Protein AF-A0A9D4JZ92-F1 (afdb_monomer)

pLDDT: mean 79.13, std 17.11, range [33.97, 97.62]

Secondary structure (DSSP, 8-state):
----PPPPP--SSTTHHHHHHHHHHHH-HHHHHHHHHHHHHHHHTT-SHHHHHHHHHHHHHHHHHHHHHHHHTT--EEEEEEHHHHTT---TTT---EEEEEEETTEEEEETTSPPPSS--TTPEEEEEE-TTS-TTEEEEEEESHHHHHHHHTTS-GGGS-GGGHHHHHHHHHHHHT-TT-SEEE--GGGGGGGGGGS-TTTTTS---TT-SEEEETTEEEEEEEEESSPPGGGHHHHHS--GGGPSPHHHHHHHGGG-EEEES---TT---SSSS--GGGEEEEE-HHHHHHHHHT--HHHHHHHHHHHHHHHHHH--

Foldseek 3Di:
DDDDDDDDDDPPPPPVVVVVVVVVVVPDPPVVVVVVVLLVVCVVQVLDPVQQVVQLVVQVVVQVVVQVVCVVVQAQKRKDWFDCSNSSLDTPLNLAFIEMEIERPLEEEDEPVDDFDPDDDLRHFYWYWADPPDDQQKTWTKRAPLVVNLVSVVPDDPVNHRPLCVQVNVVSVVQCVVCVDDRIDIDFLCSNVVSVVPDDPVQVPDDPPPFDQFRDDPRYTYWYWYFHQAADPSCCCVLPDDDDPCPPPPVLSVVLRRRGWIWTNGFDPPPPDPDDPPPRSRMTGTGSRVSVSSSSVSDDSVRSSVVSVVSSCCVPPPDD

Mean predicted aligned error: 10.31 Å

Solvent-accessible surface area (backbone atoms only — not comparable to full-atom values): 18448 Å² total; per-residue (Å²): 143,82,87,83,86,82,79,86,78,88,77,74,71,68,62,55,63,59,46,54,60,53,54,58,73,71,67,50,66,64,61,53,53,51,54,50,52,53,50,51,52,36,39,73,64,57,61,36,64,70,56,22,51,49,38,27,53,51,40,53,48,50,28,50,52,54,20,51,52,37,42,74,72,47,30,58,42,43,49,42,65,39,59,40,47,32,64,24,63,47,37,88,89,61,66,58,53,42,35,35,37,38,32,41,71,41,44,44,45,45,49,72,92,49,80,78,74,93,74,66,58,79,77,46,49,56,32,36,40,41,49,91,92,40,62,92,60,33,26,37,40,32,32,53,48,44,71,63,53,49,59,42,49,74,70,50,58,73,91,75,51,36,70,83,43,51,67,52,51,50,54,47,52,52,58,41,70,76,44,86,82,52,73,51,47,77,45,47,32,64,58,79,57,56,77,55,74,80,54,65,77,78,65,76,72,72,56,79,63,93,79,59,50,51,47,61,59,94,62,32,34,41,26,54,30,40,49,26,63,63,72,59,74,81,57,45,59,79,72,68,54,88,51,84,88,57,60,77,41,71,70,55,50,60,54,36,67,68,61,26,28,36,41,30,45,29,50,71,96,82,71,82,63,94,80,63,100,68,68,52,60,30,28,24,24,60,38,52,61,68,39,51,51,51,52,63,70,66,51,53,62,68,57,48,48,54,50,43,49,52,50,49,51,44,55,75,75,66,55,133

Sequence (320 aa):
MEQNRQSPRDHTNKSNARKEFQDEANNSTDDKEFSEDLSRVLDFLAINEQLIQFRRKRHLSIEREHTLMRKAMGFNIRTYFFGSQAEGTTTSGLMSDIDLLQHFETFRLFLESENPPLQPYDHQIVLMVITNVCAPQYCFLLLIEPSKQARRFQKIDPKKVPVDCVDFYRVMADCIKSNNNTTGVMIPHTIMFGTLNQYPDKIKKANAKRHGPAESIWHTDHVNACYCKSLPKQCNIVFERPRPGHWPSNKTLKKAKKYGVFIVPQGPPKSTNICTYDNFDYQWRISTNLTERLFMFSLNTVHLKAYILTKMIRKELFVP

Nearest PDB structures (foldseek):
  8oef-assembly1_A  TM=6.363E-01  e=2.117E-01  Homo sapiens
  6lbj-assembly1_A  TM=5.019E-01  e=1.400E-01  Mus musculus
  6lbk-assembly1_A  TM=4.542E-01  e=2.246E-01  Rattus norvegicus
  8ops-assembly1_A  TM=5.104E-01  e=5.779E-01  Homo sapiens
  8opt-assembly1_A  TM=3.016E-01  e=3.602E-01  Homo sapiens

Structure (mmCIF, N/CA/C/O backbone):
data_AF-A0A9D4JZ92-F1
#
_entry.id   AF-A0A9D4JZ92-F1
#
loop_
_atom_site.group_PDB
_atom_site.id
_atom_site.type_symbol
_atom_site.label_atom_id
_atom_site.label_alt_id
_atom_site.label_comp_id
_atom_site.label_asym_id
_atom_site.label_entity_id
_atom_site.label_seq_id
_atom_site.pdbx_PDB_ins_code
_atom_site.Cartn_x
_atom_site.Cartn_y
_atom_site.Cartn_z
_atom_site.occupancy
_atom_site.B_iso_or_equiv
_atom_site.auth_seq_id
_atom_site.auth_comp_id
_atom_site.auth_asym_id
_atom_site.auth_atom_id
_atom_site.pdbx_PDB_model_num
ATOM 1 N N . MET A 1 1 ? -66.774 0.445 -22.058 1.00 43.72 1 MET A N 1
ATOM 2 C CA . MET A 1 1 ? -67.241 -0.070 -20.757 1.00 43.72 1 MET A CA 1
ATOM 3 C C . MET A 1 1 ? -66.195 -1.047 -20.256 1.00 43.72 1 MET A C 1
ATOM 5 O O . MET A 1 1 ? -66.243 -2.201 -20.636 1.00 43.72 1 MET A O 1
ATOM 9 N N . GLU A 1 2 ? -65.232 -0.582 -19.468 1.00 38.56 2 GLU A N 1
ATOM 10 C CA . GLU A 1 2 ? -64.281 -1.438 -18.750 1.00 38.56 2 GLU A CA 1
ATOM 11 C C . GLU A 1 2 ? -63.947 -0.710 -17.443 1.00 38.56 2 GLU A C 1
ATOM 13 O O . GLU A 1 2 ? -63.352 0.367 -17.447 1.00 38.56 2 GLU A O 1
ATOM 18 N N . GLN A 1 3 ? -64.462 -1.234 -16.330 1.00 39.78 3 GLN A N 1
ATOM 19 C CA . GLN A 1 3 ? -64.245 -0.701 -14.986 1.00 39.78 3 GLN A CA 1
ATOM 20 C C . GLN A 1 3 ? -62.999 -1.354 -14.387 1.00 39.78 3 GLN A C 1
ATOM 22 O O . GLN A 1 3 ? -62.977 -2.560 -14.148 1.00 39.78 3 GLN A O 1
ATOM 27 N N . ASN A 1 4 ? -61.976 -0.546 -14.114 1.00 42.59 4 ASN A N 1
ATOM 28 C CA . ASN A 1 4 ? -60.737 -0.980 -13.479 1.00 42.59 4 ASN A CA 1
ATOM 29 C C . ASN A 1 4 ? -60.840 -0.777 -11.957 1.00 42.59 4 ASN A C 1
ATOM 31 O O . ASN A 1 4 ? -60.934 0.353 -11.477 1.00 42.59 4 ASN A O 1
ATOM 35 N N . ARG A 1 5 ? -60.855 -1.877 -11.195 1.00 48.91 5 ARG A N 1
ATOM 36 C CA . ARG A 1 5 ? -60.862 -1.880 -9.723 1.00 48.91 5 ARG A CA 1
ATOM 37 C C . ARG A 1 5 ? -59.446 -1.629 -9.193 1.00 48.91 5 ARG A C 1
ATOM 39 O O . ARG A 1 5 ? -58.558 -2.450 -9.400 1.00 48.91 5 ARG A O 1
ATOM 46 N N . GLN A 1 6 ? -59.244 -0.531 -8.466 1.00 39.38 6 GLN A N 1
ATOM 47 C CA . GLN A 1 6 ? -58.053 -0.309 -7.640 1.00 39.38 6 GLN A CA 1
ATOM 48 C C . GLN A 1 6 ? -58.302 -0.813 -6.212 1.00 39.38 6 GLN A C 1
ATOM 50 O O . GLN A 1 6 ? -59.270 -0.419 -5.566 1.00 39.38 6 GLN A O 1
ATOM 55 N N . SER A 1 7 ? -57.415 -1.687 -5.733 1.00 43.25 7 SER A N 1
ATOM 56 C CA . SER A 1 7 ? -57.355 -2.145 -4.339 1.00 43.25 7 SER A CA 1
ATOM 57 C C . SER A 1 7 ? -56.657 -1.097 -3.460 1.00 43.25 7 SER A C 1
ATOM 59 O O . SER A 1 7 ? -55.610 -0.588 -3.877 1.00 43.25 7 SER A O 1
ATOM 61 N N . PRO A 1 8 ? -57.135 -0.808 -2.234 1.00 49.94 8 PRO A N 1
ATOM 62 C CA . PRO A 1 8 ? -56.413 0.044 -1.295 1.00 49.94 8 PRO A CA 1
ATOM 63 C C . PRO A 1 8 ? -55.177 -0.696 -0.765 1.00 49.94 8 PRO A C 1
ATOM 65 O O . PRO A 1 8 ? -55.252 -1.875 -0.424 1.00 49.94 8 PRO A O 1
ATOM 68 N N . ARG A 1 9 ? -54.027 -0.014 -0.716 1.00 48.06 9 ARG A N 1
ATOM 69 C CA . ARG A 1 9 ? -52.812 -0.495 -0.042 1.00 48.06 9 ARG A CA 1
ATOM 70 C C . ARG A 1 9 ? -52.823 -0.021 1.410 1.00 48.06 9 ARG A C 1
ATOM 72 O O . ARG A 1 9 ? -52.814 1.184 1.657 1.00 48.06 9 ARG A O 1
ATOM 79 N N . ASP A 1 10 ? -52.789 -0.974 2.337 1.00 49.81 10 ASP A N 1
ATOM 80 C CA . ASP A 1 10 ? -52.593 -0.760 3.773 1.00 49.81 10 ASP A CA 1
ATOM 81 C C . ASP A 1 10 ? -51.235 -0.099 4.057 1.00 49.81 10 ASP A C 1
ATOM 83 O O . ASP A 1 10 ? -50.172 -0.714 3.939 1.00 49.81 10 ASP A O 1
ATOM 87 N N . HIS A 1 11 ? -51.271 1.175 4.449 1.00 52.19 11 HIS A N 1
ATOM 88 C CA . HIS A 1 11 ? -50.097 1.966 4.834 1.00 52.19 11 HIS A CA 1
ATOM 89 C C . HIS A 1 11 ? -49.888 2.072 6.357 1.00 52.19 11 HIS A C 1
ATOM 91 O O . HIS A 1 11 ? -48.951 2.732 6.802 1.00 52.19 11 HIS A O 1
ATOM 97 N N . THR A 1 12 ? -50.699 1.397 7.170 1.00 50.81 12 THR A N 1
ATOM 98 C CA . THR A 1 12 ? -50.753 1.584 8.632 1.00 50.81 12 THR A CA 1
ATOM 99 C C . THR A 1 12 ? -49.857 0.646 9.452 1.00 50.81 12 THR A C 1
ATOM 101 O O . THR A 1 12 ? -49.577 0.954 10.605 1.00 50.81 12 THR A O 1
ATOM 104 N N . ASN A 1 13 ? -49.302 -0.432 8.881 1.00 50.44 13 ASN A N 1
ATOM 105 C CA . ASN A 1 13 ? -48.535 -1.423 9.665 1.00 50.44 13 ASN A CA 1
ATOM 106 C C . ASN A 1 13 ? -47.011 -1.206 9.749 1.00 50.44 13 ASN A C 1
ATOM 108 O O . ASN A 1 13 ? -46.339 -1.899 10.507 1.00 50.44 13 ASN A O 1
ATOM 112 N N . LYS A 1 14 ? -46.424 -0.243 9.021 1.00 49.62 14 LYS A N 1
ATOM 113 C CA . LYS A 1 14 ? -44.963 0.005 9.079 1.00 49.62 14 LYS A CA 1
ATOM 114 C C . LYS A 1 14 ? -44.527 1.023 10.137 1.00 49.62 14 LYS A C 1
ATOM 116 O O . LYS A 1 14 ? -43.347 1.041 10.480 1.00 49.62 14 LYS A O 1
ATOM 121 N N . SER A 1 15 ? -45.425 1.870 10.650 1.00 52.03 15 SER A N 1
ATOM 122 C CA . SER A 1 15 ? -45.049 2.864 11.669 1.00 52.03 15 SER A CA 1
ATOM 123 C C . SER A 1 15 ? -45.029 2.299 13.088 1.00 52.03 15 SER A C 1
ATOM 125 O O . SER A 1 15 ? -44.235 2.775 13.892 1.00 52.03 15 SER A O 1
ATOM 127 N N . ASN A 1 16 ? -45.844 1.281 13.387 1.00 49.03 16 ASN A N 1
ATOM 128 C CA . ASN A 1 16 ? -45.938 0.713 14.738 1.00 49.03 16 ASN A CA 1
ATOM 129 C C . ASN A 1 16 ? -44.760 -0.218 15.057 1.00 49.03 16 ASN A C 1
ATOM 131 O O . ASN A 1 16 ? -44.100 -0.015 16.069 1.00 49.03 16 ASN A O 1
ATOM 135 N N . ALA A 1 17 ? -44.369 -1.095 14.124 1.00 52.62 17 ALA A N 1
ATOM 136 C CA . ALA A 1 17 ? -43.192 -1.959 14.292 1.00 52.62 17 ALA A CA 1
ATOM 137 C C . ALA A 1 17 ? -41.873 -1.173 14.459 1.00 52.62 17 ALA A C 1
ATOM 139 O O . ALA A 1 17 ? -40.917 -1.655 15.057 1.00 52.62 17 ALA A O 1
ATOM 140 N N . ARG A 1 18 ? -41.800 0.058 13.931 1.00 49.22 18 ARG A N 1
ATOM 141 C CA . ARG A 1 18 ? -40.617 0.922 14.064 1.00 49.22 18 ARG A CA 1
ATOM 142 C C . ARG A 1 18 ? -40.564 1.660 15.406 1.00 49.22 18 ARG A C 1
ATOM 144 O O . ARG A 1 18 ? -39.470 2.020 15.826 1.00 49.22 18 ARG A O 1
ATOM 151 N N . LYS A 1 19 ? -41.718 1.881 16.046 1.00 51.53 19 LYS A N 1
ATOM 152 C CA . LYS A 1 19 ? -41.819 2.448 17.398 1.00 51.53 19 LYS A CA 1
ATOM 153 C C . LYS A 1 19 ? -41.538 1.392 18.466 1.00 51.53 19 LYS A C 1
ATOM 155 O O . LYS A 1 19 ? -40.717 1.651 19.331 1.00 51.53 19 LYS A O 1
ATOM 160 N N . GLU A 1 20 ? -42.089 0.184 18.331 1.00 52.56 20 GLU A N 1
ATOM 161 C CA . GLU A 1 20 ? -41.848 -0.912 19.288 1.00 52.56 20 GLU A CA 1
ATOM 162 C C . GLU A 1 20 ? -40.356 -1.281 19.394 1.00 52.56 20 GLU A C 1
ATOM 164 O O . GLU A 1 20 ? -39.819 -1.348 20.495 1.00 52.56 20 GLU A O 1
ATOM 169 N N . PHE A 1 21 ? -39.632 -1.364 18.269 1.00 50.16 21 PHE A N 1
ATOM 170 C CA . PHE A 1 21 ? -38.174 -1.585 18.284 1.00 50.16 21 PHE A CA 1
ATOM 171 C C . PHE A 1 21 ? -37.360 -0.417 18.872 1.00 50.16 21 PHE A C 1
ATOM 173 O O . PHE A 1 21 ? -36.238 -0.622 19.334 1.00 50.16 21 PHE A O 1
ATOM 180 N N . GLN A 1 22 ? -37.872 0.817 18.815 1.00 50.62 22 GLN A N 1
ATOM 181 C CA . GLN A 1 22 ? -37.206 1.979 19.417 1.00 50.62 22 GLN A CA 1
ATOM 182 C C . GLN A 1 22 ? -37.470 2.078 20.922 1.00 50.62 22 GLN A C 1
ATOM 184 O O . GLN A 1 22 ? -36.603 2.566 21.645 1.00 50.62 22 GLN A O 1
ATOM 189 N N . ASP A 1 23 ? -38.617 1.596 21.394 1.00 51.47 23 ASP A N 1
ATOM 190 C CA . ASP A 1 23 ? -38.985 1.629 22.808 1.00 51.47 23 ASP A CA 1
ATOM 191 C C . ASP A 1 23 ? -38.353 0.461 23.595 1.00 51.47 23 ASP A C 1
ATOM 193 O O . ASP A 1 23 ? -37.926 0.661 24.733 1.00 51.47 23 ASP A O 1
ATOM 197 N N . GLU A 1 24 ? -38.158 -0.716 22.981 1.00 53.34 24 GLU A N 1
ATOM 198 C CA . GLU A 1 24 ? -37.406 -1.830 23.595 1.00 53.34 24 GLU A CA 1
ATOM 199 C C . GLU A 1 24 ? -35.902 -1.534 23.723 1.00 53.34 24 GLU A C 1
ATOM 201 O O . GLU A 1 24 ? -35.307 -1.784 24.770 1.00 53.34 24 GLU A O 1
ATOM 206 N N . ALA A 1 25 ? -35.285 -0.910 22.713 1.00 52.09 25 ALA A N 1
ATOM 207 C CA . ALA A 1 25 ? -33.862 -0.556 22.754 1.00 52.09 25 ALA A CA 1
ATOM 208 C C . ALA A 1 25 ? -33.528 0.556 23.773 1.00 52.09 25 ALA A C 1
ATOM 210 O O . ALA A 1 25 ? -32.368 0.729 24.147 1.00 52.09 25 ALA A O 1
ATOM 211 N N . ASN A 1 26 ? -34.525 1.330 24.216 1.00 50.53 26 ASN A N 1
ATOM 212 C CA . ASN A 1 26 ? -34.329 2.436 25.156 1.00 50.53 26 ASN A CA 1
ATOM 213 C C . ASN A 1 26 ? -34.548 2.052 26.631 1.00 50.53 26 ASN A C 1
ATOM 215 O O . ASN A 1 26 ? -34.100 2.805 27.501 1.00 50.53 26 ASN A O 1
ATOM 219 N N . ASN A 1 27 ? -35.171 0.900 26.915 1.00 51.22 27 ASN A N 1
ATOM 220 C CA . ASN A 1 27 ? -35.603 0.507 28.266 1.00 51.22 27 ASN A CA 1
ATOM 221 C C . ASN A 1 27 ? -34.789 -0.620 28.926 1.00 51.22 27 ASN A C 1
ATOM 223 O O . ASN A 1 27 ? -35.055 -0.956 30.077 1.00 51.22 27 ASN A O 1
ATOM 227 N N . SER A 1 28 ? -33.777 -1.172 28.256 1.00 61.84 28 SER A N 1
ATOM 228 C CA . SER A 1 28 ? -32.857 -2.144 28.857 1.00 61.84 28 SER A CA 1
ATOM 229 C C . SER A 1 28 ? -31.712 -1.418 2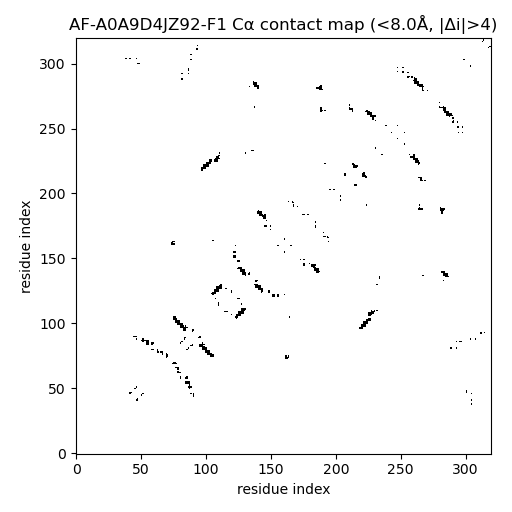9.577 1.00 61.84 28 SER A C 1
ATOM 231 O O . SER A 1 28 ? -30.784 -0.894 28.955 1.00 61.84 28 SER A O 1
ATOM 233 N N . THR A 1 29 ? -31.794 -1.317 30.905 1.00 68.38 29 THR A N 1
ATOM 234 C CA . THR A 1 29 ? -30.686 -0.846 31.759 1.00 68.38 29 THR A CA 1
ATOM 235 C C . THR A 1 29 ? -29.473 -1.768 31.671 1.00 68.38 29 THR A C 1
ATOM 237 O O . THR A 1 29 ? -28.339 -1.289 31.685 1.00 68.38 29 THR A O 1
ATOM 240 N N . ASP A 1 30 ? -29.724 -3.061 31.482 1.00 70.00 30 ASP A N 1
ATOM 241 C CA . ASP A 1 30 ? -28.718 -4.120 31.470 1.00 70.00 30 ASP A CA 1
ATOM 242 C C . ASP A 1 30 ? -27.797 -4.004 30.243 1.00 70.00 30 ASP A C 1
ATOM 244 O O . ASP A 1 30 ? -26.581 -4.171 30.351 1.00 70.00 30 ASP A O 1
ATOM 248 N N . ASP A 1 31 ? -28.337 -3.606 29.084 1.00 74.81 31 ASP A N 1
ATOM 249 C CA . ASP A 1 31 ? -27.536 -3.395 27.869 1.00 74.81 31 ASP A CA 1
ATOM 250 C C . ASP A 1 31 ? -26.602 -2.183 27.985 1.00 74.81 31 ASP A C 1
ATOM 252 O O . ASP A 1 31 ? -25.494 -2.179 27.435 1.00 74.81 31 ASP A O 1
ATOM 256 N N . LYS A 1 32 ? -27.031 -1.141 28.709 1.00 77.00 32 LYS A N 1
ATOM 257 C CA . LYS A 1 32 ? -26.197 0.043 28.958 1.00 77.00 32 LYS A CA 1
ATOM 258 C C . LYS A 1 32 ? -25.049 -0.293 29.900 1.00 77.00 32 LYS A C 1
ATOM 260 O O . LYS A 1 32 ? -23.908 0.037 29.580 1.00 77.00 32 LYS A O 1
ATOM 265 N N . GLU A 1 33 ? -25.337 -0.978 31.004 1.00 81.31 33 GLU A N 1
ATOM 266 C CA . GLU A 1 33 ? -24.323 -1.404 31.973 1.00 81.31 33 GLU A CA 1
ATOM 267 C C . GLU A 1 33 ? -23.284 -2.322 31.315 1.00 81.31 33 GLU A C 1
ATOM 269 O O . GLU A 1 33 ? -22.083 -2.046 31.371 1.00 81.31 33 GLU A O 1
ATOM 274 N N . PHE A 1 34 ? -23.737 -3.325 30.555 1.00 82.75 34 PHE A N 1
ATOM 275 C CA . PHE A 1 34 ? -22.844 -4.213 29.815 1.00 82.75 34 PHE A CA 1
ATOM 276 C C . PHE A 1 34 ? -21.971 -3.465 28.795 1.00 82.75 34 PHE A C 1
ATOM 278 O O . PHE A 1 34 ? -20.768 -3.718 28.691 1.00 82.75 34 PHE A O 1
ATOM 285 N N . SER A 1 35 ? -22.544 -2.520 28.040 1.00 81.38 35 SER A N 1
ATOM 286 C CA . SER A 1 35 ? -21.787 -1.720 27.069 1.00 81.38 35 SER A CA 1
ATOM 287 C C . SER A 1 35 ? -20.723 -0.846 27.741 1.00 81.38 35 SER A C 1
ATOM 289 O O . SER A 1 35 ? -19.633 -0.660 27.186 1.00 81.38 35 SER A O 1
ATOM 291 N N . GLU A 1 36 ? -21.020 -0.278 28.908 1.00 86.12 36 GLU A N 1
ATOM 292 C CA . GLU A 1 36 ? -20.064 0.522 29.671 1.00 86.12 36 GLU A CA 1
ATOM 293 C C . GLU A 1 36 ? -18.926 -0.337 30.219 1.00 86.12 36 GLU A C 1
ATOM 295 O O . GLU A 1 36 ? -17.755 0.015 30.041 1.00 86.12 36 GLU A O 1
ATOM 300 N N . ASP A 1 37 ? -19.244 -1.486 30.809 1.00 88.31 37 ASP A N 1
ATOM 301 C CA . ASP A 1 37 ? -18.241 -2.397 31.351 1.00 88.31 37 ASP A CA 1
ATOM 302 C C . ASP A 1 37 ? -17.357 -2.992 30.258 1.00 88.31 37 ASP A C 1
ATOM 304 O O . ASP A 1 37 ? -16.129 -2.980 30.382 1.00 88.31 37 ASP A O 1
ATOM 308 N N . LEU A 1 38 ? -17.934 -3.397 29.123 1.00 83.75 38 LEU A N 1
ATOM 309 C CA . LEU A 1 38 ? -17.160 -3.826 27.961 1.00 83.75 38 LEU A CA 1
ATOM 310 C C . LEU A 1 38 ? -16.234 -2.706 27.469 1.00 83.75 38 LEU A C 1
ATOM 312 O O . LEU A 1 38 ? -15.063 -2.943 27.167 1.00 83.75 38 LEU A O 1
ATOM 316 N N . SER A 1 39 ? -16.727 -1.467 27.418 1.00 85.62 39 SER A N 1
ATOM 317 C CA . SER A 1 39 ? -15.913 -0.310 27.047 1.00 85.62 39 SER A CA 1
ATOM 318 C C . SER A 1 39 ? -14.734 -0.110 28.009 1.00 85.62 39 SER A C 1
ATOM 320 O O . SER A 1 39 ? -13.618 0.109 27.526 1.00 85.62 39 SER A O 1
ATOM 322 N N . ARG A 1 40 ? -14.950 -0.245 29.328 1.00 88.75 40 ARG A N 1
ATOM 323 C CA . ARG A 1 40 ? -13.905 -0.157 30.367 1.00 88.75 40 ARG A CA 1
ATOM 324 C C . ARG A 1 40 ? -12.876 -1.277 30.241 1.00 88.75 40 ARG A C 1
ATOM 326 O O . ARG A 1 40 ? -11.679 -1.003 30.295 1.00 88.75 40 ARG A O 1
ATOM 333 N N . VAL A 1 41 ? -13.315 -2.517 30.012 1.00 86.81 41 VAL A N 1
ATOM 334 C CA . VAL A 1 41 ? -12.421 -3.664 29.781 1.00 86.81 41 VAL A CA 1
ATOM 335 C C . VAL A 1 41 ? -11.543 -3.419 28.555 1.00 86.81 41 VAL A C 1
ATOM 337 O O . VAL A 1 41 ? -10.334 -3.633 28.604 1.00 86.81 41 VAL A O 1
ATOM 340 N N . LEU A 1 42 ? -12.110 -2.907 27.460 1.00 85.56 42 LEU A N 1
ATOM 341 C CA . LEU A 1 42 ? -11.329 -2.575 26.267 1.00 85.56 42 LEU A CA 1
ATOM 342 C C . LEU A 1 42 ? -10.322 -1.450 26.529 1.00 85.56 42 LEU A C 1
ATOM 344 O O . LEU A 1 42 ? -9.182 -1.533 26.071 1.00 85.56 42 LEU A O 1
ATOM 348 N N . ASP A 1 43 ? -10.695 -0.427 27.297 1.00 87.50 43 ASP A N 1
ATOM 349 C CA . ASP A 1 43 ? -9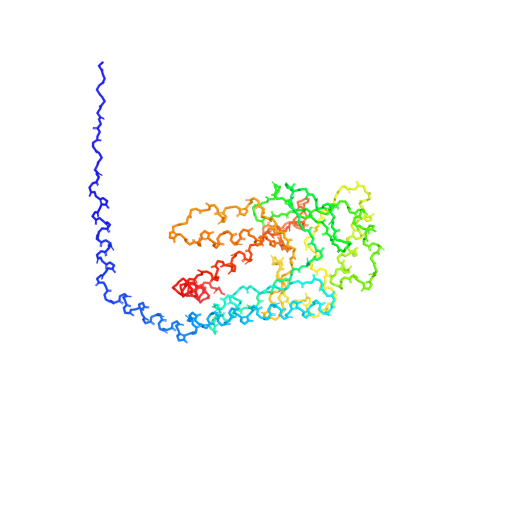.761 0.633 27.682 1.00 87.50 43 ASP A CA 1
ATOM 350 C C . ASP A 1 43 ? -8.617 0.093 28.555 1.00 87.50 43 ASP A C 1
ATOM 352 O O . ASP A 1 43 ? -7.460 0.462 28.325 1.00 87.50 43 ASP A O 1
ATOM 356 N N . PHE A 1 44 ? -8.914 -0.833 29.477 1.00 86.00 44 PHE A N 1
ATOM 357 C CA . PHE A 1 44 ? -7.922 -1.561 30.278 1.00 86.00 44 PHE A CA 1
ATOM 358 C C . PHE A 1 44 ? -6.980 -2.403 29.406 1.00 86.00 44 PHE A C 1
ATOM 360 O O . PHE A 1 44 ? -5.769 -2.409 29.622 1.00 86.00 44 PHE A O 1
ATOM 367 N N . LEU A 1 45 ? -7.497 -3.019 28.339 1.00 82.81 45 LEU A N 1
ATOM 368 C CA . LEU A 1 45 ? -6.705 -3.704 27.308 1.00 82.81 45 LEU A CA 1
ATOM 369 C C . LEU A 1 45 ? -5.950 -2.743 26.373 1.00 82.81 45 LEU A C 1
ATOM 371 O O . LEU A 1 45 ? -5.448 -3.149 25.319 1.00 82.81 45 LEU A O 1
ATOM 375 N N . ALA A 1 46 ? -5.824 -1.471 26.759 1.00 83.31 46 ALA A N 1
ATOM 376 C CA . ALA A 1 46 ? -5.113 -0.445 26.015 1.00 83.31 46 ALA A CA 1
ATOM 377 C C . ALA A 1 46 ? -5.761 -0.116 24.649 1.00 83.31 46 ALA A C 1
ATOM 379 O O . ALA A 1 46 ? -5.087 0.339 23.720 1.00 83.31 46 ALA A O 1
ATOM 380 N N . ILE A 1 47 ? -7.081 -0.302 24.534 1.00 84.69 47 ILE A N 1
ATOM 381 C CA . ILE A 1 47 ? -7.904 0.031 23.360 1.00 84.69 47 ILE A CA 1
ATOM 382 C C . ILE A 1 47 ? -8.665 1.342 23.619 1.00 84.69 47 ILE A C 1
ATOM 384 O O . ILE A 1 47 ? -9.875 1.449 23.433 1.00 84.69 47 ILE A O 1
ATOM 388 N N . ASN A 1 48 ? -7.929 2.368 24.045 1.00 89.25 48 ASN A N 1
ATOM 389 C CA . ASN A 1 48 ? -8.444 3.729 24.173 1.00 89.25 48 ASN A CA 1
ATOM 390 C C . ASN A 1 48 ? -7.874 4.633 23.070 1.00 89.25 48 ASN A C 1
ATOM 392 O O . ASN A 1 48 ? -6.801 4.383 22.511 1.00 89.25 48 ASN A O 1
ATOM 396 N N . GLU A 1 49 ? -8.593 5.709 22.757 1.00 88.38 49 GLU A N 1
ATOM 397 C CA . GLU A 1 49 ? -8.257 6.594 21.640 1.00 88.38 49 GLU A CA 1
ATOM 398 C C . GLU A 1 49 ? -6.854 7.198 21.757 1.00 88.38 49 GLU A C 1
ATOM 400 O O . GLU A 1 49 ? -6.100 7.198 20.784 1.00 88.38 49 GLU A O 1
ATOM 405 N N . GLN A 1 50 ? -6.476 7.678 22.944 1.00 91.12 50 GLN A N 1
ATOM 406 C CA . GLN A 1 50 ? -5.192 8.349 23.156 1.00 91.12 50 GLN A CA 1
ATOM 407 C C . GLN A 1 50 ? -4.018 7.421 22.836 1.00 91.12 50 GLN A C 1
ATOM 409 O O . GLN A 1 50 ? -3.101 7.804 22.102 1.00 91.12 50 GLN A O 1
ATOM 414 N N . LEU A 1 51 ? -4.069 6.183 23.326 1.00 91.69 51 LEU A N 1
ATOM 415 C CA . LEU A 1 51 ? -3.014 5.207 23.096 1.00 91.69 51 LEU A CA 1
ATOM 416 C C . LEU A 1 51 ? -2.966 4.732 21.638 1.00 91.69 51 LEU A C 1
ATOM 418 O O . LEU A 1 51 ? -1.877 4.600 21.073 1.00 91.69 51 LEU A O 1
ATOM 422 N N . ILE A 1 52 ? -4.122 4.548 20.991 1.00 92.56 52 ILE A N 1
ATOM 423 C CA . ILE A 1 52 ? -4.192 4.246 19.552 1.00 92.56 52 ILE A CA 1
ATOM 424 C C . ILE A 1 52 ? -3.526 5.371 18.746 1.00 92.56 52 ILE A C 1
ATOM 426 O O . ILE A 1 52 ? -2.687 5.107 17.882 1.00 92.56 52 ILE A O 1
ATOM 430 N N . GLN A 1 53 ? -3.845 6.633 19.045 1.00 93.88 53 GLN A N 1
ATOM 431 C CA . GLN A 1 53 ? -3.247 7.786 18.366 1.00 93.88 53 GLN A CA 1
ATOM 432 C C . GLN A 1 53 ? -1.739 7.887 18.622 1.00 93.88 53 GLN A C 1
ATOM 434 O O . GLN A 1 53 ? -0.980 8.185 17.697 1.00 93.88 53 GLN A O 1
ATOM 439 N N . PHE A 1 54 ? -1.285 7.604 19.845 1.00 95.25 54 PHE A N 1
ATOM 440 C CA . PHE A 1 54 ? 0.140 7.537 20.168 1.00 95.25 54 PHE A CA 1
ATOM 441 C C . PHE A 1 54 ? 0.862 6.476 19.325 1.00 95.25 54 PHE A C 1
ATOM 443 O O . PHE A 1 54 ? 1.861 6.786 18.672 1.00 95.25 54 PHE A O 1
ATOM 450 N N . ARG A 1 55 ? 0.326 5.250 19.258 1.00 94.19 55 ARG A N 1
ATOM 451 C CA . ARG A 1 55 ? 0.892 4.153 18.453 1.00 94.19 55 ARG A CA 1
ATOM 452 C C . ARG A 1 55 ? 0.952 4.507 16.966 1.00 94.19 55 ARG A C 1
ATOM 454 O O . ARG A 1 55 ? 1.999 4.332 16.346 1.00 94.19 55 ARG A O 1
ATOM 461 N N . ARG A 1 56 ? -0.117 5.093 16.412 1.00 95.25 56 ARG A N 1
ATOM 462 C CA . ARG A 1 56 ? -0.145 5.589 15.022 1.00 95.25 56 ARG A CA 1
ATOM 463 C C . ARG A 1 56 ? 0.964 6.604 14.762 1.00 95.25 56 ARG A C 1
ATOM 465 O O . ARG A 1 56 ? 1.710 6.466 13.797 1.00 95.25 56 ARG A O 1
ATOM 472 N N . LYS A 1 57 ? 1.107 7.614 15.631 1.00 96.56 57 LYS A N 1
ATOM 473 C CA . LYS A 1 57 ? 2.164 8.634 15.508 1.00 96.56 57 LYS A CA 1
ATOM 474 C C . LYS A 1 57 ? 3.558 8.014 15.576 1.00 96.56 57 LYS A C 1
ATOM 476 O O . LYS A 1 57 ? 4.406 8.362 14.759 1.00 96.56 57 LYS A O 1
ATOM 481 N N . ARG A 1 58 ? 3.775 7.069 16.496 1.00 95.56 58 ARG A N 1
ATOM 482 C CA . ARG A 1 58 ? 5.037 6.328 16.610 1.00 95.56 58 ARG A CA 1
ATOM 483 C C . ARG A 1 58 ? 5.367 5.594 15.310 1.00 95.56 58 ARG A C 1
ATOM 485 O O . ARG A 1 58 ? 6.463 5.774 14.790 1.00 95.56 58 ARG A O 1
ATOM 492 N N . HIS A 1 59 ? 4.427 4.835 14.746 1.00 94.06 59 HIS A N 1
ATOM 493 C CA . HIS A 1 59 ? 4.659 4.119 13.486 1.00 94.06 59 HIS A CA 1
ATOM 494 C C . HIS A 1 59 ? 4.891 5.053 12.297 1.00 94.06 59 HIS A C 1
ATOM 496 O O . HIS A 1 59 ? 5.738 4.754 11.463 1.00 94.06 59 HIS A O 1
ATOM 502 N N . LEU A 1 60 ? 4.221 6.208 12.236 1.00 95.19 60 LEU A N 1
ATOM 503 C CA . LEU A 1 60 ? 4.520 7.223 11.220 1.00 95.19 60 LEU A CA 1
ATOM 504 C C . LEU A 1 60 ? 5.932 7.820 11.371 1.00 95.19 60 LEU A C 1
ATOM 506 O O . LEU A 1 60 ? 6.559 8.139 10.361 1.00 95.19 60 LEU A O 1
ATOM 510 N N . SER A 1 61 ? 6.443 7.969 12.601 1.00 96.75 61 SER A N 1
ATOM 511 C CA . SER A 1 61 ? 7.836 8.394 12.830 1.00 96.75 61 SER A CA 1
ATOM 512 C C . SER A 1 61 ? 8.812 7.338 12.323 1.00 96.75 61 SER A C 1
ATOM 514 O O . SER A 1 61 ? 9.683 7.649 11.515 1.00 96.75 61 SER A O 1
ATOM 516 N N . ILE A 1 62 ? 8.591 6.077 12.710 1.00 95.44 62 ILE A N 1
ATOM 517 C CA . ILE A 1 62 ? 9.419 4.940 12.289 1.00 95.44 62 ILE A CA 1
ATOM 518 C C . ILE A 1 62 ? 9.402 4.800 10.758 1.00 95.44 62 ILE A C 1
ATOM 520 O O . ILE A 1 62 ? 10.447 4.610 10.145 1.00 95.44 62 ILE A O 1
ATOM 524 N N . GLU A 1 63 ? 8.239 4.959 10.116 1.00 95.75 63 GLU A N 1
ATOM 525 C CA . GLU A 1 63 ? 8.092 4.978 8.652 1.00 95.75 63 GLU A CA 1
ATOM 526 C C . GLU A 1 63 ? 9.004 6.020 7.992 1.00 95.75 63 GLU A C 1
ATOM 528 O O . GLU A 1 63 ? 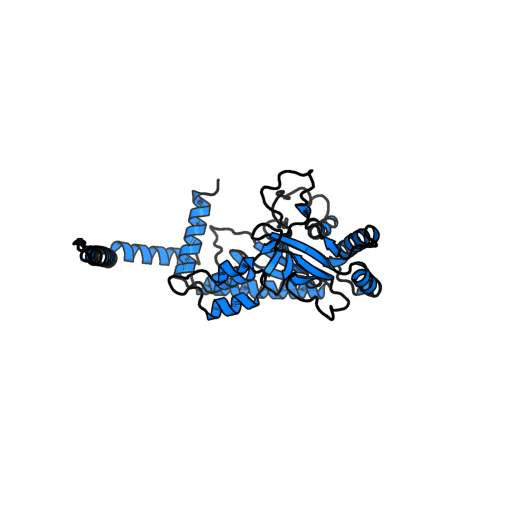9.695 5.736 7.003 1.00 95.75 63 GLU A O 1
ATOM 533 N N . ARG A 1 64 ? 9.018 7.235 8.551 1.00 96.38 64 ARG A N 1
ATOM 534 C CA . ARG A 1 64 ? 9.834 8.345 8.058 1.00 96.38 64 ARG A CA 1
ATOM 535 C C . ARG A 1 64 ? 11.319 8.068 8.259 1.00 96.38 64 ARG A C 1
ATOM 537 O O . ARG A 1 64 ? 12.083 8.244 7.315 1.00 96.38 64 ARG A O 1
ATOM 544 N N . GLU A 1 65 ? 11.716 7.631 9.448 1.00 96.38 65 GLU A N 1
ATOM 545 C CA . GLU A 1 65 ? 13.104 7.291 9.778 1.00 96.38 65 GLU A CA 1
ATOM 546 C C . GLU A 1 65 ? 13.629 6.168 8.882 1.00 96.38 65 GLU A C 1
ATOM 548 O O . GLU A 1 65 ? 14.679 6.319 8.262 1.00 96.38 65 GLU A O 1
ATOM 553 N N . HIS A 1 66 ? 12.856 5.093 8.712 1.00 93.31 66 HIS A N 1
ATOM 554 C CA . HIS A 1 66 ? 13.231 3.970 7.857 1.00 93.31 66 HIS A CA 1
ATOM 555 C C . HIS A 1 66 ? 13.368 4.396 6.387 1.00 93.31 66 HIS A C 1
ATOM 557 O O . HIS A 1 66 ? 14.320 4.008 5.711 1.00 93.31 66 HIS A O 1
ATOM 563 N N . THR A 1 67 ? 12.472 5.260 5.897 1.00 93.88 67 THR A N 1
ATOM 564 C CA . THR A 1 67 ? 12.589 5.849 4.553 1.00 93.88 67 THR A CA 1
ATOM 565 C C . THR A 1 67 ? 13.861 6.689 4.409 1.00 93.88 67 THR A C 1
ATOM 567 O O . THR A 1 67 ? 14.582 6.544 3.425 1.00 93.88 67 THR A O 1
ATOM 570 N N . LEU A 1 68 ? 14.161 7.560 5.377 1.00 94.81 68 LEU A N 1
ATOM 571 C CA . LEU A 1 68 ? 15.358 8.405 5.340 1.00 94.81 68 LEU A CA 1
ATOM 572 C C . LEU A 1 68 ? 16.642 7.575 5.394 1.00 94.81 68 LEU A C 1
ATOM 574 O O . LEU A 1 68 ? 17.561 7.836 4.623 1.00 94.81 68 LEU A O 1
ATOM 578 N N . MET A 1 69 ? 16.682 6.547 6.243 1.00 92.69 69 MET A N 1
ATOM 579 C CA . MET A 1 69 ? 17.812 5.626 6.345 1.00 92.69 69 MET A CA 1
ATOM 580 C C . MET A 1 69 ? 18.066 4.904 5.017 1.00 92.69 69 MET A C 1
ATOM 582 O O . MET A 1 69 ? 19.200 4.868 4.546 1.00 92.69 69 MET A O 1
ATOM 586 N N . ARG A 1 70 ? 17.016 4.378 4.371 1.00 87.12 70 ARG A N 1
ATOM 587 C CA . ARG A 1 70 ? 17.138 3.717 3.061 1.00 87.12 70 ARG A CA 1
ATOM 588 C C . ARG A 1 70 ? 17.673 4.676 1.996 1.00 87.12 70 ARG A C 1
ATOM 590 O O . ARG A 1 70 ? 18.597 4.312 1.275 1.00 87.12 70 ARG A O 1
ATOM 597 N N . LYS A 1 71 ? 17.178 5.916 1.965 1.00 87.81 71 LYS A N 1
ATOM 598 C CA . LYS A 1 71 ? 17.693 6.958 1.061 1.00 87.81 71 LYS A CA 1
ATOM 599 C C . LYS A 1 71 ? 19.154 7.313 1.336 1.00 87.81 71 LYS A C 1
ATOM 601 O O . LYS A 1 71 ? 19.921 7.462 0.392 1.00 87.81 71 LYS A O 1
ATOM 606 N N . ALA A 1 72 ? 19.558 7.393 2.604 1.00 87.81 72 ALA A N 1
ATOM 607 C CA . ALA A 1 72 ? 20.950 7.638 2.987 1.00 87.81 72 ALA A CA 1
ATOM 608 C C . ALA A 1 72 ? 21.893 6.501 2.552 1.00 87.81 72 ALA A C 1
ATOM 610 O O . ALA A 1 72 ? 23.046 6.753 2.222 1.00 87.81 72 ALA A O 1
ATOM 611 N N . MET A 1 73 ? 21.389 5.266 2.487 1.00 84.25 73 MET A N 1
ATOM 612 C CA . MET A 1 73 ? 22.103 4.101 1.948 1.00 84.25 73 MET A CA 1
ATOM 613 C C . MET A 1 73 ? 22.089 4.029 0.407 1.00 84.25 73 MET A C 1
ATOM 615 O O . MET A 1 73 ? 22.542 3.041 -0.162 1.00 84.25 73 MET A O 1
ATOM 619 N N . GLY A 1 74 ? 21.560 5.047 -0.281 1.00 82.38 74 GLY A N 1
ATOM 620 C CA . GLY A 1 74 ? 21.500 5.099 -1.745 1.00 82.38 74 GLY A CA 1
ATOM 621 C C . GLY A 1 74 ? 20.333 4.329 -2.372 1.00 82.38 74 GLY A C 1
ATOM 622 O O . GLY A 1 74 ? 20.270 4.223 -3.595 1.00 82.38 74 GLY A O 1
ATOM 623 N N . PHE A 1 75 ? 19.396 3.810 -1.572 1.00 83.38 75 PHE A N 1
ATOM 624 C CA . PHE A 1 75 ? 18.182 3.175 -2.086 1.00 83.38 75 PHE A CA 1
ATOM 625 C C . PHE A 1 75 ? 17.120 4.221 -2.415 1.00 83.38 75 PHE A C 1
ATOM 627 O O . PHE A 1 75 ? 16.792 5.074 -1.586 1.00 83.38 75 PHE A O 1
ATOM 634 N N . ASN A 1 76 ? 16.501 4.111 -3.588 1.00 87.31 76 ASN A N 1
ATOM 635 C CA . ASN A 1 76 ? 15.404 4.992 -3.981 1.00 87.31 76 ASN A CA 1
ATOM 636 C C . ASN A 1 76 ? 14.048 4.403 -3.558 1.00 87.31 76 ASN A C 1
ATOM 638 O O . ASN A 1 76 ? 13.156 4.173 -4.376 1.00 87.31 76 ASN A O 1
ATOM 642 N N . ILE A 1 77 ? 13.922 4.112 -2.260 1.00 88.81 77 ILE A N 1
ATOM 643 C CA . ILE A 1 77 ? 12.782 3.398 -1.680 1.00 88.81 77 ILE A CA 1
ATOM 644 C C . ILE A 1 77 ? 12.057 4.287 -0.679 1.00 88.81 77 ILE A C 1
ATOM 646 O O . ILE A 1 77 ? 12.661 4.964 0.158 1.00 88.81 77 ILE A O 1
ATOM 650 N N . ARG A 1 78 ? 10.730 4.209 -0.708 1.00 95.00 78 ARG A N 1
ATOM 651 C CA . ARG A 1 78 ? 9.849 4.711 0.337 1.00 95.00 78 ARG A CA 1
ATOM 652 C C . ARG A 1 78 ? 9.212 3.555 1.086 1.00 95.00 78 ARG A C 1
ATOM 654 O O . ARG A 1 78 ? 8.664 2.644 0.478 1.00 95.00 78 ARG A O 1
ATOM 661 N N . THR A 1 79 ? 9.293 3.589 2.409 1.00 94.81 79 THR A N 1
ATOM 662 C CA . THR A 1 79 ? 8.696 2.556 3.262 1.00 94.81 79 THR A CA 1
ATOM 663 C C . THR A 1 79 ? 7.333 3.013 3.755 1.00 94.81 79 THR A C 1
ATOM 665 O O . THR A 1 79 ? 7.147 4.196 4.034 1.00 94.81 79 THR A O 1
ATOM 668 N N . TYR A 1 80 ? 6.407 2.070 3.886 1.00 97.06 80 TYR A N 1
ATOM 669 C CA . TYR A 1 80 ? 5.107 2.256 4.507 1.00 97.06 80 TYR A CA 1
ATOM 670 C C . TYR A 1 80 ? 4.825 1.128 5.491 1.00 97.06 80 TYR A C 1
ATOM 672 O O . TYR A 1 80 ? 5.036 -0.036 5.161 1.00 97.06 80 TYR A O 1
ATOM 680 N N . PHE A 1 81 ? 4.308 1.468 6.669 1.00 96.19 81 PHE A N 1
ATOM 681 C CA . PHE A 1 81 ? 3.797 0.482 7.618 1.00 96.19 81 PHE A CA 1
ATOM 682 C C . PHE A 1 81 ? 2.272 0.384 7.507 1.00 96.19 81 PHE A C 1
ATOM 684 O O . PHE A 1 81 ? 1.563 1.403 7.463 1.00 96.19 81 PHE A O 1
ATOM 691 N N . PHE A 1 82 ? 1.777 -0.850 7.466 1.00 96.19 82 PHE A N 1
ATOM 692 C CA . PHE A 1 82 ? 0.363 -1.203 7.386 1.00 96.19 82 PHE A CA 1
ATOM 693 C C . PHE A 1 82 ? -0.024 -2.182 8.503 1.00 96.19 82 PHE A C 1
ATOM 695 O O . PHE A 1 82 ? 0.774 -2.484 9.392 1.00 96.19 82 PHE A O 1
ATOM 702 N N . GLY A 1 83 ? -1.290 -2.597 8.501 1.00 93.94 83 GLY A N 1
ATOM 703 C CA . GLY A 1 83 ? -1.809 -3.572 9.449 1.00 93.94 83 GLY A CA 1
ATOM 704 C C . GLY A 1 83 ? -2.012 -3.033 10.860 1.00 93.94 83 GLY A C 1
ATOM 705 O O . GLY A 1 83 ? -1.892 -1.837 11.144 1.00 93.94 83 GLY A O 1
ATOM 706 N N . SER A 1 84 ? -2.337 -3.945 11.777 1.00 93.38 84 SER A N 1
ATOM 707 C CA . SER A 1 84 ? -2.805 -3.581 13.120 1.00 93.38 84 SER A CA 1
ATOM 708 C C . SER A 1 84 ? -1.782 -2.824 13.958 1.00 93.38 84 SER A C 1
ATOM 710 O O . SER A 1 84 ? -2.170 -1.990 14.778 1.00 93.38 84 SER A O 1
ATOM 712 N N . GLN A 1 85 ? -0.490 -3.085 13.759 1.00 93.12 85 GLN A N 1
ATOM 713 C CA . GLN A 1 85 ? 0.584 -2.346 14.422 1.00 93.12 85 GLN A CA 1
ATOM 714 C C . GLN A 1 85 ? 0.538 -0.865 14.003 1.00 93.12 85 GLN A C 1
ATOM 716 O O . GLN A 1 85 ? 0.317 0.016 14.837 1.00 93.12 85 GLN A O 1
ATOM 721 N N . ALA A 1 86 ? 0.606 -0.591 12.694 1.00 94.12 86 ALA A N 1
ATOM 722 C CA . ALA A 1 86 ? 0.579 0.767 12.146 1.00 94.12 86 ALA A CA 1
ATOM 723 C C . ALA A 1 86 ? -0.747 1.504 12.401 1.00 94.12 86 ALA A C 1
ATOM 725 O O . ALA A 1 86 ? -0.777 2.724 12.576 1.00 94.12 86 ALA A O 1
ATOM 726 N N . GLU A 1 87 ? -1.854 0.763 12.443 1.00 94.62 87 GLU A N 1
ATOM 727 C CA . GLU A 1 87 ? -3.187 1.276 12.760 1.00 94.62 87 GLU A CA 1
ATOM 728 C C . GLU A 1 87 ? -3.389 1.585 14.246 1.00 94.62 87 GLU A C 1
ATOM 730 O O . GLU A 1 87 ? -4.383 2.228 14.596 1.00 94.62 87 GLU A O 1
ATOM 735 N N . GLY A 1 88 ? -2.462 1.157 15.110 1.00 92.88 88 GLY A N 1
ATOM 736 C CA . GLY A 1 88 ? -2.551 1.273 16.565 1.00 92.88 88 GLY A CA 1
ATOM 737 C C . GLY A 1 88 ? -3.557 0.314 17.208 1.00 92.88 88 GLY A C 1
ATOM 738 O O . GLY A 1 88 ? -3.824 0.443 18.400 1.00 92.88 88 GLY A O 1
ATOM 739 N N . THR A 1 89 ? -4.100 -0.632 16.437 1.00 92.44 89 THR A N 1
ATOM 740 C CA . THR A 1 89 ? -5.170 -1.565 16.831 1.00 92.44 89 THR A CA 1
ATOM 741 C C . THR A 1 89 ? -4.650 -2.902 17.362 1.00 92.44 89 THR A C 1
ATOM 743 O O . THR A 1 89 ? -5.436 -3.738 17.794 1.00 92.44 89 THR A O 1
ATOM 746 N N . THR A 1 90 ? -3.334 -3.117 17.341 1.00 90.56 90 THR A N 1
ATOM 747 C CA . THR A 1 90 ? -2.689 -4.288 17.950 1.00 90.56 90 THR A CA 1
ATOM 748 C C . THR A 1 90 ? -2.860 -4.300 19.476 1.00 90.56 90 THR A C 1
ATOM 750 O O . THR A 1 90 ? -2.872 -3.255 20.132 1.00 90.56 90 THR A O 1
ATOM 753 N N . THR A 1 91 ? -2.952 -5.492 20.053 1.00 85.38 91 THR A N 1
ATOM 754 C CA . THR A 1 91 ? -3.006 -5.733 21.502 1.00 85.38 91 THR A CA 1
ATOM 755 C C . THR A 1 91 ? -2.112 -6.921 21.845 1.00 85.38 91 THR A C 1
ATOM 757 O O . THR A 1 91 ? -1.696 -7.664 20.950 1.00 85.38 91 THR A O 1
ATOM 760 N N . SER A 1 92 ? -1.824 -7.125 23.132 1.00 81.44 92 SER A N 1
ATOM 761 C CA . SER A 1 92 ? -1.088 -8.307 23.599 1.00 81.44 92 SER A CA 1
ATOM 762 C C . SER A 1 92 ? -1.775 -9.617 23.204 1.00 81.44 92 SER A C 1
ATOM 764 O O . SER A 1 92 ? -1.081 -10.565 22.876 1.00 81.44 92 SER A O 1
ATOM 766 N N . GLY A 1 93 ? -3.112 -9.662 23.156 1.00 74.94 93 GLY A N 1
ATOM 767 C CA . GLY A 1 93 ? -3.856 -10.835 22.675 1.00 74.94 93 GLY A CA 1
ATOM 768 C C . GLY A 1 93 ? -3.808 -11.009 21.152 1.00 74.94 93 GLY A C 1
ATOM 769 O O . GLY A 1 93 ? -3.778 -12.126 20.638 1.00 74.94 93 GLY A O 1
ATOM 770 N N . LEU A 1 94 ? -3.741 -9.913 20.388 1.00 83.25 94 LEU A N 1
ATOM 771 C CA . LEU A 1 94 ? -3.676 -9.995 18.929 1.00 83.25 94 LEU A CA 1
ATOM 772 C C . LEU A 1 94 ? -2.285 -10.371 18.407 1.00 83.25 94 LEU A C 1
ATOM 774 O O . LEU A 1 94 ? -2.241 -11.065 17.393 1.00 83.25 94 LEU A O 1
ATOM 778 N N . MET A 1 95 ? -1.194 -9.959 19.071 1.00 83.38 95 MET A N 1
ATOM 779 C CA . MET A 1 95 ? 0.207 -10.193 18.655 1.00 83.38 95 MET A CA 1
ATOM 780 C C . MET A 1 95 ? 0.399 -10.087 17.133 1.00 83.38 95 MET A C 1
ATOM 782 O O . MET A 1 95 ? 0.902 -11.005 16.499 1.00 83.38 95 MET A O 1
ATOM 786 N N . SER A 1 96 ? -0.103 -9.008 16.523 1.00 87.12 96 SER A N 1
ATOM 787 C CA . SER A 1 96 ? -0.084 -8.890 15.062 1.00 87.12 96 SER A CA 1
ATOM 788 C C . SER A 1 96 ? 1.335 -8.696 14.534 1.00 87.12 96 SER A C 1
ATOM 790 O O . SER A 1 96 ? 2.094 -7.914 15.119 1.00 87.12 96 SER A O 1
ATOM 792 N N . ASP A 1 97 ? 1.632 -9.342 13.409 1.00 90.06 97 ASP A N 1
ATOM 793 C CA . ASP A 1 97 ? 2.861 -9.148 12.642 1.00 90.06 97 ASP A CA 1
ATOM 794 C C . ASP A 1 97 ? 3.004 -7.695 12.153 1.00 90.06 97 ASP A C 1
ATOM 796 O O . ASP A 1 97 ? 2.073 -6.876 12.214 1.00 90.06 97 ASP A O 1
ATOM 800 N N . ILE A 1 98 ? 4.212 -7.353 11.713 1.00 91.31 98 ILE A N 1
ATOM 801 C CA . ILE A 1 98 ? 4.537 -6.053 11.134 1.00 91.31 98 ILE A CA 1
ATOM 802 C C . ILE A 1 98 ? 4.389 -6.147 9.615 1.00 91.31 98 ILE A C 1
ATOM 804 O O . ILE A 1 98 ? 5.228 -6.740 8.948 1.00 91.31 98 ILE A O 1
ATOM 808 N N . ASP A 1 99 ? 3.373 -5.493 9.058 1.00 94.56 99 ASP A N 1
ATOM 809 C CA . ASP A 1 99 ? 3.210 -5.387 7.608 1.00 94.56 99 ASP A CA 1
ATOM 810 C C . ASP A 1 99 ? 3.979 -4.173 7.071 1.00 94.56 99 ASP A C 1
ATOM 812 O O . ASP A 1 99 ? 3.654 -3.015 7.373 1.00 94.56 99 ASP A O 1
ATOM 816 N N . LEU A 1 100 ? 4.995 -4.422 6.250 1.00 94.50 100 LEU A N 1
ATOM 817 C CA . LEU A 1 100 ? 5.858 -3.406 5.662 1.00 94.50 100 LEU A CA 1
ATOM 818 C C . LEU A 1 100 ? 5.752 -3.448 4.138 1.00 94.50 100 LEU A C 1
ATOM 820 O O . LEU A 1 100 ? 6.021 -4.460 3.505 1.00 94.50 100 LEU A O 1
ATOM 824 N N . LEU A 1 101 ? 5.427 -2.312 3.522 1.00 95.62 101 LEU A N 1
ATOM 825 C CA . LEU A 1 101 ? 5.434 -2.150 2.070 1.00 95.62 101 LEU A CA 1
ATOM 826 C C . LEU A 1 101 ? 6.573 -1.222 1.640 1.00 95.62 101 LEU A C 1
ATOM 828 O O . LEU A 1 101 ? 6.701 -0.102 2.139 1.00 95.62 101 LEU A O 1
ATOM 832 N N . GLN A 1 102 ? 7.384 -1.672 0.689 1.00 93.38 102 GLN A N 1
ATOM 833 C CA . GLN A 1 102 ? 8.465 -0.907 0.076 1.00 93.38 102 GLN A CA 1
ATOM 834 C C . GLN A 1 102 ? 8.071 -0.487 -1.333 1.00 93.38 102 GLN A C 1
ATOM 836 O O . GLN A 1 102 ? 7.864 -1.308 -2.222 1.00 93.38 102 GLN A O 1
ATOM 841 N N . HIS A 1 103 ? 7.961 0.820 -1.528 1.00 92.38 103 HIS A N 1
ATOM 842 C CA . HIS A 1 103 ? 7.716 1.432 -2.817 1.00 92.38 103 HIS A CA 1
ATOM 843 C C . HIS A 1 103 ? 9.032 1.895 -3.440 1.00 92.38 103 HIS A C 1
ATOM 845 O O . HIS A 1 103 ? 9.724 2.733 -2.866 1.00 92.38 103 HIS A O 1
ATOM 851 N N . PHE A 1 104 ? 9.333 1.410 -4.639 1.00 87.88 104 PHE A N 1
ATOM 852 C CA . PHE A 1 104 ? 10.497 1.836 -5.414 1.00 87.88 104 PHE A CA 1
ATOM 853 C C . PHE A 1 104 ? 10.151 3.086 -6.234 1.00 87.88 104 PHE A C 1
ATOM 855 O O . PHE A 1 104 ? 9.389 3.015 -7.202 1.00 87.88 104 PHE A O 1
ATOM 862 N N . GLU A 1 105 ? 10.733 4.232 -5.872 1.00 89.44 105 GLU A N 1
ATOM 863 C CA . GLU A 1 105 ? 10.508 5.534 -6.531 1.00 89.44 105 GLU A CA 1
ATOM 864 C C . GLU A 1 105 ? 11.173 5.609 -7.925 1.00 89.44 105 GLU A C 1
ATOM 866 O O . GLU A 1 105 ? 10.952 6.550 -8.695 1.00 89.44 105 GLU A O 1
ATOM 871 N N . THR A 1 106 ? 11.960 4.588 -8.271 1.00 85.12 106 THR A N 1
ATOM 872 C CA . THR A 1 106 ? 12.533 4.361 -9.603 1.00 85.12 106 THR A CA 1
ATOM 873 C C . THR A 1 106 ? 11.459 4.046 -10.646 1.00 85.12 106 THR A C 1
ATOM 875 O O . THR A 1 106 ? 11.641 4.368 -11.820 1.00 85.12 106 THR A O 1
ATOM 878 N N . PHE A 1 107 ? 10.319 3.468 -10.254 1.00 88.69 107 PHE A N 1
ATOM 879 C CA . PHE A 1 107 ? 9.227 3.194 -11.188 1.00 88.69 107 PHE A CA 1
ATOM 880 C C . PHE A 1 107 ? 8.241 4.348 -11.260 1.00 88.69 107 PHE A C 1
ATOM 882 O O . PHE A 1 107 ? 7.687 4.794 -10.254 1.00 88.69 107 PHE A O 1
ATOM 889 N N . ARG A 1 108 ? 7.937 4.764 -12.486 1.00 92.12 108 ARG A N 1
ATOM 890 C CA . ARG A 1 108 ? 6.864 5.702 -12.787 1.00 92.12 108 ARG A CA 1
ATOM 891 C C . ARG A 1 108 ? 5.759 4.993 -13.550 1.00 92.12 108 ARG A C 1
ATOM 893 O O . ARG A 1 108 ? 5.933 4.636 -14.711 1.00 92.12 108 ARG A O 1
ATOM 900 N N . LEU A 1 109 ? 4.617 4.825 -12.891 1.00 95.12 109 LEU A N 1
ATOM 901 C CA . LEU A 1 109 ? 3.445 4.178 -13.471 1.00 95.12 109 LEU A CA 1
ATOM 902 C C . LEU A 1 109 ? 2.428 5.212 -13.955 1.00 95.12 109 LEU A C 1
ATOM 904 O O . LEU A 1 109 ? 2.205 6.226 -13.290 1.00 95.12 109 LEU A O 1
ATOM 908 N N . PHE A 1 110 ? 1.775 4.912 -15.073 1.00 96.06 110 PHE A N 1
ATOM 909 C CA . PHE A 1 110 ? 0.624 5.646 -15.605 1.00 96.06 110 PHE A CA 1
ATOM 910 C C . PHE A 1 110 ? -0.418 4.654 -16.138 1.00 96.06 110 PHE A C 1
ATOM 912 O O . PHE A 1 110 ? -0.083 3.506 -16.434 1.00 96.06 110 PHE A O 1
ATOM 919 N N . LEU A 1 111 ? -1.685 5.056 -16.207 1.00 96.94 111 LEU A N 1
ATOM 920 C CA . LEU A 1 111 ? -2.756 4.178 -16.696 1.00 96.94 111 LEU A CA 1
ATOM 921 C C . LEU A 1 111 ? -2.762 4.120 -18.227 1.00 96.94 111 LEU A C 1
ATOM 923 O O . LEU A 1 111 ? -2.425 5.095 -18.884 1.00 96.94 111 LEU A O 1
ATOM 927 N N . GLU A 1 112 ? -3.249 3.022 -18.804 1.00 94.62 112 GLU A N 1
ATOM 928 C CA . GLU A 1 112 ? -3.452 2.878 -20.259 1.00 94.62 112 GLU A CA 1
ATOM 929 C C . GLU A 1 112 ? -4.323 3.977 -20.902 1.00 94.62 112 GLU A C 1
ATOM 931 O O . GLU A 1 112 ? -4.224 4.236 -22.096 1.00 94.62 112 GLU A O 1
ATOM 936 N N . SER A 1 113 ? -5.174 4.645 -20.116 1.00 94.00 113 SER A N 1
ATOM 937 C CA . SER A 1 113 ? -5.994 5.776 -20.565 1.00 94.00 113 SER A CA 1
ATOM 938 C C . SER A 1 113 ? -5.278 7.130 -20.511 1.00 94.00 113 SER A C 1
ATOM 940 O O . SER A 1 113 ? -5.890 8.154 -20.808 1.00 94.00 113 SER A O 1
ATOM 942 N N . GLU A 1 114 ? -4.033 7.166 -20.045 1.00 94.50 114 GLU A N 1
ATOM 943 C CA . GLU A 1 114 ? -3.242 8.379 -19.867 1.00 94.50 114 GLU A CA 1
ATOM 944 C C . GLU A 1 114 ? -2.130 8.452 -20.910 1.00 94.50 114 GLU A C 1
ATOM 946 O O . GLU A 1 114 ? -1.588 7.441 -21.354 1.00 94.50 114 GLU A O 1
ATOM 951 N N . ASN A 1 115 ? -1.746 9.674 -21.271 1.00 91.81 115 ASN A N 1
ATOM 952 C CA . ASN A 1 115 ? -0.558 9.864 -22.088 1.00 91.81 115 ASN A CA 1
ATOM 953 C C . ASN A 1 115 ? 0.697 9.511 -21.276 1.00 91.81 115 ASN A C 1
ATOM 955 O O . ASN A 1 115 ? 0.773 9.856 -20.088 1.00 91.81 115 ASN A O 1
ATOM 959 N N . PRO A 1 116 ? 1.710 8.894 -21.908 1.00 86.69 116 PRO A N 1
ATOM 960 C CA . PRO A 1 116 ? 2.979 8.657 -21.246 1.00 86.69 116 PRO A CA 1
ATOM 961 C C . PRO A 1 116 ? 3.597 9.991 -20.796 1.00 86.69 116 PRO A C 1
ATOM 963 O O . PRO A 1 116 ? 3.416 11.026 -21.447 1.00 86.69 116 PRO A O 1
ATOM 966 N N . PRO A 1 117 ? 4.344 10.004 -19.680 1.00 84.81 117 PRO A N 1
ATOM 967 C CA . PRO A 1 117 ? 4.991 11.217 -19.204 1.00 84.81 117 PRO A CA 1
ATOM 968 C C . PRO A 1 117 ? 5.991 11.744 -20.245 1.00 84.81 117 PRO A C 1
ATOM 970 O O . PRO A 1 117 ? 6.913 11.031 -20.632 1.00 84.81 117 PRO A O 1
ATOM 973 N N . LEU A 1 118 ? 5.831 13.010 -20.656 1.00 78.00 118 LEU A N 1
ATOM 974 C CA . LEU A 1 118 ? 6.643 13.653 -21.705 1.00 78.00 118 LEU A CA 1
ATOM 975 C C . LEU A 1 118 ? 8.151 13.657 -21.401 1.00 78.00 118 LEU A C 1
ATOM 977 O O . LEU A 1 118 ? 8.968 13.587 -22.314 1.00 78.00 118 LEU A O 1
ATOM 981 N N . GLN A 1 119 ? 8.520 13.739 -20.120 1.00 72.94 119 GLN A N 1
ATOM 982 C CA . GLN A 1 119 ? 9.904 13.722 -19.648 1.00 72.94 119 GLN A CA 1
ATOM 983 C C . GLN A 1 119 ? 9.991 12.893 -18.360 1.00 72.94 119 GLN A C 1
ATOM 985 O O . GLN A 1 119 ? 9.727 13.410 -17.268 1.00 72.94 119 GLN A O 1
ATOM 990 N N . PRO A 1 120 ? 10.286 11.586 -18.442 1.00 66.31 120 PRO A N 1
ATOM 991 C CA . PRO A 1 120 ? 10.718 10.865 -17.256 1.00 66.31 120 PRO A CA 1
ATOM 992 C C . PRO A 1 120 ? 12.083 11.398 -16.818 1.00 66.31 120 PRO A C 1
ATOM 994 O O . PRO A 1 120 ? 12.897 11.774 -17.661 1.00 66.31 120 PRO A O 1
ATOM 997 N N . TYR A 1 121 ? 12.333 11.433 -15.508 1.00 69.06 121 TYR A N 1
ATOM 998 C CA . TYR A 1 121 ? 13.682 11.702 -15.012 1.00 69.06 121 TYR A CA 1
ATOM 999 C C . TYR A 1 121 ? 14.640 10.643 -15.569 1.00 69.06 121 TYR A C 1
ATOM 1001 O O . TYR A 1 121 ? 14.229 9.500 -15.777 1.00 69.06 121 TYR A O 1
ATOM 1009 N N . ASP A 1 122 ? 15.910 11.001 -15.775 1.00 70.12 122 ASP A N 1
ATOM 1010 C CA . ASP A 1 122 ? 16.885 10.137 -16.463 1.00 70.12 122 ASP A CA 1
ATOM 1011 C C . ASP A 1 122 ? 17.025 8.735 -15.849 1.00 70.12 122 ASP A C 1
ATOM 1013 O O . ASP A 1 122 ? 17.385 7.794 -16.547 1.00 70.12 122 ASP A O 1
ATOM 1017 N N . HIS A 1 123 ? 16.692 8.588 -14.564 1.00 73.62 123 HIS A N 1
ATOM 1018 C CA . HIS A 1 123 ? 16.797 7.356 -13.785 1.00 73.62 123 HIS A CA 1
ATOM 1019 C C . HIS A 1 123 ? 15.466 6.619 -13.567 1.00 73.62 123 HIS A C 1
ATOM 1021 O O . HIS A 1 123 ? 15.448 5.638 -12.830 1.00 73.62 123 HIS A O 1
ATOM 1027 N N . GLN A 1 124 ? 14.349 7.074 -14.145 1.00 84.00 124 GLN A N 1
ATOM 1028 C CA . GLN A 1 124 ? 13.049 6.433 -13.935 1.00 84.00 124 GLN A CA 1
ATOM 1029 C C . GLN A 1 124 ? 12.690 5.434 -15.032 1.00 84.00 124 GLN A C 1
ATOM 1031 O O . GLN A 1 124 ? 12.773 5.733 -16.224 1.00 84.00 124 GLN A O 1
ATOM 1036 N N . ILE A 1 125 ? 12.192 4.273 -14.608 1.00 85.06 125 ILE A N 1
ATOM 1037 C CA . ILE A 1 125 ? 11.589 3.260 -15.473 1.00 85.06 125 ILE A CA 1
ATOM 1038 C C . ILE A 1 125 ? 10.105 3.579 -15.609 1.00 85.06 125 ILE A C 1
ATOM 1040 O O . ILE A 1 125 ? 9.377 3.635 -14.617 1.00 85.06 125 ILE A O 1
ATOM 1044 N N . VAL A 1 126 ? 9.648 3.785 -16.838 1.00 90.12 126 VAL A N 1
ATOM 1045 C CA . VAL A 1 126 ? 8.255 4.135 -17.120 1.00 90.12 126 VAL A CA 1
ATOM 1046 C C . VAL A 1 126 ? 7.476 2.888 -17.512 1.00 90.12 126 VAL A C 1
ATOM 1048 O O . VAL A 1 126 ? 7.810 2.231 -18.500 1.00 90.12 126 VAL A O 1
ATOM 1051 N N . LEU A 1 127 ? 6.424 2.592 -16.752 1.00 92.69 127 LEU A N 1
ATOM 1052 C CA . LEU A 1 127 ? 5.552 1.437 -16.950 1.00 92.69 127 LEU A CA 1
ATOM 1053 C C . LEU A 1 127 ? 4.106 1.896 -17.158 1.00 92.69 127 LEU A C 1
ATOM 1055 O O . LEU A 1 127 ? 3.619 2.792 -16.469 1.00 92.69 127 LEU A O 1
ATOM 1059 N N . MET A 1 128 ? 3.411 1.256 -18.088 1.00 95.38 128 MET A N 1
ATOM 1060 C CA . MET A 1 128 ? 1.981 1.432 -18.307 1.00 95.38 128 MET A CA 1
ATOM 1061 C C . MET A 1 128 ? 1.205 0.350 -17.558 1.00 95.38 128 MET A C 1
ATOM 1063 O O . MET A 1 128 ? 1.565 -0.826 -17.607 1.00 95.38 128 MET A O 1
ATOM 1067 N N . VAL A 1 129 ? 0.134 0.750 -16.878 1.00 96.62 129 VAL A N 1
ATOM 1068 C CA . VAL A 1 129 ? -0.776 -0.137 -16.150 1.00 96.62 129 VAL A CA 1
ATOM 1069 C C . VAL A 1 129 ? -1.979 -0.447 -17.036 1.00 96.62 129 VAL A C 1
ATOM 1071 O O . VAL A 1 129 ? -2.751 0.453 -17.375 1.00 96.62 129 VAL A O 1
ATOM 1074 N N . ILE A 1 130 ? -2.144 -1.721 -17.384 1.00 94.81 130 ILE A N 1
ATOM 1075 C CA . ILE A 1 130 ? -3.217 -2.224 -18.251 1.00 94.81 130 ILE A CA 1
ATOM 1076 C C . ILE A 1 130 ? -4.229 -2.971 -17.390 1.00 94.81 130 ILE A C 1
ATOM 1078 O O . ILE A 1 130 ? -3.854 -3.878 -16.649 1.00 94.81 130 ILE A O 1
ATOM 1082 N N . THR A 1 131 ? -5.505 -2.593 -17.469 1.00 94.44 131 THR A N 1
ATOM 1083 C CA . THR A 1 131 ? -6.554 -3.104 -16.564 1.00 94.44 131 THR A CA 1
ATOM 1084 C C . THR A 1 131 ? -7.779 -3.648 -17.284 1.00 94.44 131 THR A C 1
ATOM 1086 O O . THR A 1 131 ? -8.521 -4.441 -16.710 1.00 94.44 131 THR A O 1
ATOM 1089 N N . ASN A 1 132 ? -8.009 -3.229 -18.526 1.00 91.19 132 ASN A N 1
ATOM 1090 C CA . ASN A 1 132 ? -9.165 -3.600 -19.344 1.00 91.19 132 ASN A CA 1
ATOM 1091 C C . ASN A 1 132 ? -9.261 -5.100 -19.687 1.00 91.19 132 ASN A C 1
ATOM 1093 O O . ASN A 1 132 ? -10.365 -5.594 -19.893 1.00 91.19 132 ASN A O 1
ATOM 1097 N N . VAL A 1 133 ? -8.134 -5.813 -19.731 1.00 88.62 133 VAL A N 1
ATOM 1098 C CA . VAL A 1 133 ? -8.052 -7.251 -20.052 1.00 88.62 133 VAL A CA 1
ATOM 1099 C C . VAL A 1 133 ? -7.829 -8.135 -18.820 1.00 88.62 133 VAL A C 1
ATOM 1101 O O . VAL A 1 133 ? -7.628 -9.340 -18.950 1.00 88.62 133 VAL A O 1
ATOM 1104 N N . CYS A 1 134 ? -7.837 -7.555 -17.619 1.00 86.81 134 CYS A N 1
ATOM 1105 C CA . CYS A 1 134 ? -7.609 -8.278 -16.371 1.00 86.81 134 CYS A CA 1
ATOM 1106 C C . CYS A 1 134 ? -8.909 -8.485 -15.595 1.00 86.81 134 CYS A C 1
ATOM 1108 O O . CYS A 1 134 ? -9.846 -7.688 -15.678 1.00 86.81 134 CYS A O 1
ATOM 1110 N N . ALA A 1 135 ? -8.931 -9.526 -14.760 1.00 87.44 135 ALA A N 1
ATOM 1111 C CA . ALA A 1 135 ? -9.960 -9.656 -13.737 1.00 87.44 135 ALA A CA 1
ATOM 1112 C C . ALA A 1 135 ? -9.944 -8.428 -12.797 1.00 87.44 135 ALA A C 1
ATOM 1114 O O . ALA A 1 135 ? -8.888 -7.810 -12.610 1.00 87.44 135 ALA A O 1
ATOM 1115 N N . PRO A 1 136 ? -11.081 -8.076 -12.165 1.00 88.81 136 PRO A N 1
ATOM 1116 C CA . PRO A 1 136 ? -11.116 -6.990 -11.194 1.00 88.81 136 PRO A CA 1
ATOM 1117 C C . PRO A 1 136 ? -10.034 -7.153 -10.120 1.00 88.81 136 PRO A C 1
ATOM 1119 O O . PRO A 1 136 ? -9.846 -8.252 -9.606 1.00 88.81 136 PRO A O 1
ATOM 1122 N N . GLN A 1 137 ? -9.386 -6.047 -9.742 1.00 91.50 137 GLN A N 1
ATOM 1123 C CA . GLN A 1 137 ? -8.254 -5.962 -8.801 1.00 91.50 137 GLN A CA 1
ATOM 1124 C C . GLN A 1 137 ? -6.892 -6.389 -9.365 1.00 91.50 137 GLN A C 1
ATOM 1126 O O . GLN A 1 137 ? -5.903 -6.296 -8.638 1.00 91.50 137 GLN A O 1
ATOM 1131 N N . TYR A 1 138 ? -6.811 -6.799 -10.631 1.00 92.56 138 TYR A N 1
ATOM 1132 C CA . TYR A 1 138 ? -5.556 -7.179 -11.275 1.00 92.56 138 TYR A CA 1
ATOM 1133 C C . TYR A 1 138 ? -5.211 -6.255 -12.445 1.00 92.56 138 TYR A C 1
ATOM 1135 O O . TYR A 1 138 ? -6.074 -5.574 -13.006 1.00 92.56 138 TYR A O 1
ATOM 1143 N N . CYS A 1 139 ? -3.931 -6.220 -12.799 1.00 94.31 139 CYS A N 1
ATOM 1144 C CA . CYS A 1 139 ? -3.413 -5.485 -13.945 1.00 94.31 139 CYS A CA 1
ATOM 1145 C C . CYS A 1 139 ? -2.189 -6.179 -14.558 1.00 94.31 139 CYS A C 1
ATOM 1147 O O . CYS A 1 139 ? -1.543 -7.003 -13.913 1.00 94.31 139 CYS A O 1
ATOM 1149 N N . PHE A 1 140 ? -1.842 -5.804 -15.788 1.00 92.88 140 PHE A N 1
ATOM 1150 C CA . PHE A 1 140 ? -0.520 -6.055 -16.362 1.00 92.88 140 PHE A CA 1
ATOM 1151 C C . PHE A 1 140 ? 0.333 -4.786 -16.282 1.00 92.88 140 PHE A C 1
ATOM 1153 O O . PHE A 1 140 ? -0.186 -3.667 -16.352 1.00 92.88 140 PHE A O 1
ATOM 1160 N N . LEU A 1 141 ? 1.650 -4.966 -16.176 1.00 92.62 141 LEU A N 1
ATOM 1161 C CA . LEU A 1 141 ? 2.624 -3.887 -16.316 1.00 92.62 141 LEU A CA 1
ATOM 1162 C C . LEU A 1 141 ? 3.351 -4.024 -17.653 1.00 92.62 141 LEU A C 1
ATOM 1164 O O . LEU A 1 141 ? 4.035 -5.018 -17.888 1.00 92.62 141 LEU A O 1
ATOM 1168 N N . LEU A 1 142 ? 3.226 -3.011 -18.510 1.00 90.75 142 LEU A N 1
ATOM 1169 C CA . LEU A 1 142 ? 3.916 -2.936 -19.796 1.00 90.75 142 LEU A CA 1
ATOM 1170 C C . LEU A 1 142 ? 5.042 -1.904 -19.731 1.00 90.75 142 LEU A C 1
ATOM 1172 O O . LEU A 1 142 ? 4.809 -0.718 -19.499 1.00 90.75 142 LEU A O 1
ATOM 1176 N N . LEU A 1 143 ? 6.265 -2.332 -20.013 1.00 88.38 143 LEU A N 1
ATOM 1177 C CA . LEU A 1 143 ? 7.374 -1.438 -20.307 1.00 88.38 143 LEU A CA 1
ATOM 1178 C C . LEU A 1 143 ? 7.208 -0.844 -21.703 1.00 88.38 143 LEU A C 1
ATOM 1180 O O . LEU A 1 143 ? 7.276 -1.566 -22.695 1.00 88.38 143 LEU A O 1
ATOM 1184 N N . ILE A 1 144 ? 7.038 0.473 -21.776 1.00 85.38 144 ILE A N 1
ATOM 1185 C CA . ILE A 1 144 ? 6.910 1.203 -23.043 1.00 85.38 144 ILE A CA 1
ATOM 1186 C C . ILE A 1 144 ? 8.277 1.608 -23.600 1.00 85.38 144 ILE A C 1
ATOM 1188 O O . ILE A 1 144 ? 9.174 1.973 -22.847 1.00 85.38 144 ILE A O 1
ATOM 1192 N N . GLU A 1 145 ? 8.447 1.589 -24.921 1.00 83.12 145 GLU A N 1
ATOM 1193 C CA . GLU A 1 145 ? 9.688 2.030 -25.585 1.00 83.12 145 GLU A CA 1
ATOM 1194 C C . GLU A 1 145 ? 10.990 1.468 -24.954 1.00 83.12 145 GLU A C 1
ATOM 1196 O O . GLU A 1 145 ? 11.920 2.236 -24.658 1.00 83.12 145 GLU A O 1
ATOM 1201 N N . PRO A 1 146 ? 11.084 0.139 -24.740 1.00 77.56 146 PRO A N 1
ATOM 1202 C CA . PRO A 1 146 ? 12.200 -0.522 -24.055 1.00 77.56 146 PRO A CA 1
ATOM 1203 C C . PRO A 1 146 ? 13.577 -0.008 -24.485 1.00 77.56 146 PRO A C 1
ATOM 1205 O O . PRO A 1 146 ? 14.394 0.383 -23.653 1.00 77.56 146 PRO A O 1
ATOM 1208 N N . SER A 1 147 ? 13.821 0.071 -25.795 1.00 72.62 147 SER A N 1
ATOM 1209 C CA . SER A 1 147 ? 15.111 0.478 -26.358 1.00 72.62 147 SER A CA 1
ATOM 1210 C C . SER A 1 147 ? 15.484 1.923 -26.013 1.00 72.62 147 SER A C 1
ATOM 1212 O O . SER A 1 147 ? 16.657 2.216 -25.777 1.00 72.62 147 SER A O 1
ATOM 1214 N N . LYS A 1 148 ? 14.511 2.846 -25.961 1.00 80.06 148 LYS A N 1
ATOM 1215 C CA . LYS A 1 148 ? 14.768 4.242 -25.570 1.00 80.06 148 LYS A CA 1
ATOM 1216 C C . LYS A 1 148 ? 15.083 4.331 -24.083 1.00 80.06 148 LYS A C 1
ATOM 1218 O O . LYS A 1 148 ? 16.023 5.034 -23.717 1.00 80.06 148 LYS A O 1
ATOM 1223 N N . GLN A 1 149 ? 14.341 3.606 -23.245 1.00 81.19 149 GLN A N 1
ATOM 1224 C CA . GLN A 1 149 ? 14.613 3.556 -21.811 1.00 81.19 149 GLN A CA 1
ATOM 1225 C C . GLN A 1 149 ? 15.994 2.939 -21.533 1.00 81.19 149 GLN A C 1
ATOM 1227 O O . GLN A 1 149 ? 16.802 3.561 -20.851 1.00 81.19 149 GLN A O 1
ATOM 1232 N N . ALA A 1 150 ? 16.343 1.813 -22.167 1.00 75.00 150 ALA A N 1
ATOM 1233 C CA . ALA A 1 150 ? 17.671 1.196 -22.060 1.00 75.00 150 ALA A CA 1
ATOM 1234 C C . ALA A 1 150 ? 18.816 2.148 -22.439 1.00 75.00 150 ALA A C 1
ATOM 1236 O O . ALA A 1 150 ? 19.805 2.239 -21.715 1.00 75.00 150 ALA A O 1
ATOM 1237 N N . ARG A 1 151 ? 18.679 2.901 -23.540 1.00 76.31 151 ARG A N 1
ATOM 1238 C CA . ARG A 1 151 ? 19.683 3.900 -23.950 1.00 76.31 151 ARG A CA 1
ATOM 1239 C C . ARG A 1 151 ? 19.850 5.029 -22.932 1.00 76.31 151 ARG A C 1
ATOM 1241 O O . ARG A 1 151 ? 20.947 5.568 -22.830 1.00 76.31 151 ARG A O 1
ATOM 1248 N N . ARG A 1 152 ? 18.792 5.418 -22.209 1.00 75.69 152 ARG A N 1
ATOM 1249 C CA . ARG A 1 152 ? 18.906 6.388 -21.103 1.00 75.69 152 ARG A CA 1
ATOM 1250 C C . ARG A 1 152 ? 19.698 5.779 -19.952 1.00 75.69 152 ARG A C 1
ATOM 1252 O O . ARG A 1 152 ? 20.650 6.399 -19.497 1.00 75.69 152 ARG A O 1
ATOM 1259 N N . PHE A 1 153 ? 19.392 4.537 -19.577 1.00 70.94 153 PHE A N 1
ATOM 1260 C CA . PHE A 1 153 ? 20.088 3.839 -18.493 1.00 70.94 153 PHE A CA 1
ATOM 1261 C C . PHE A 1 153 ? 21.574 3.606 -18.770 1.00 70.94 153 PHE A C 1
ATOM 1263 O O . PHE A 1 153 ? 22.385 3.798 -17.874 1.00 70.94 153 PHE A O 1
ATOM 1270 N N . GLN A 1 154 ? 21.958 3.288 -20.010 1.00 70.75 154 GLN A N 1
ATOM 1271 C CA . GLN A 1 154 ? 23.372 3.156 -20.395 1.00 70.75 154 GLN A CA 1
ATOM 1272 C C . GLN A 1 154 ? 24.186 4.446 -20.201 1.00 70.75 154 GLN A C 1
ATOM 1274 O O . GLN A 1 154 ? 25.408 4.385 -20.115 1.00 70.75 154 GLN A O 1
ATOM 1279 N N . LYS A 1 155 ? 23.527 5.610 -20.148 1.00 74.19 155 LYS A N 1
ATOM 1280 C CA . LYS A 1 155 ? 24.176 6.907 -19.912 1.00 74.19 155 LYS A CA 1
ATOM 1281 C C . LYS A 1 155 ? 24.291 7.258 -18.429 1.00 74.19 155 LYS A C 1
ATOM 1283 O O . LYS A 1 155 ? 24.954 8.239 -18.099 1.00 74.19 155 LYS A O 1
ATOM 1288 N N . ILE A 1 156 ? 23.632 6.510 -17.544 1.00 72.06 156 ILE A N 1
ATOM 1289 C CA . ILE A 1 156 ? 23.701 6.752 -16.105 1.00 72.06 156 ILE A CA 1
ATOM 1290 C C . ILE A 1 156 ? 25.022 6.192 -15.591 1.00 72.06 156 ILE A C 1
ATOM 1292 O O . ILE A 1 156 ? 25.361 5.039 -15.845 1.00 72.06 156 ILE A O 1
ATOM 1296 N N . ASP A 1 157 ? 25.752 7.013 -14.839 1.00 71.44 157 ASP A N 1
ATOM 1297 C CA . ASP A 1 157 ? 26.909 6.561 -14.070 1.00 71.44 157 ASP A CA 1
ATOM 1298 C C . ASP A 1 157 ? 26.483 5.394 -13.160 1.00 71.44 157 ASP A C 1
ATOM 1300 O O . ASP A 1 157 ? 25.608 5.599 -12.314 1.00 71.44 157 ASP A O 1
ATOM 1304 N N . PRO A 1 158 ? 27.079 4.192 -13.284 1.00 68.88 158 PRO A N 1
ATOM 1305 C CA . PRO A 1 158 ? 26.749 3.045 -12.441 1.00 68.88 158 PRO A CA 1
ATOM 1306 C C . PRO A 1 158 ? 26.790 3.353 -10.939 1.00 68.88 158 PRO A C 1
ATOM 1308 O O . PRO A 1 158 ? 26.030 2.766 -10.178 1.00 68.88 158 PRO A O 1
ATOM 1311 N N . LYS A 1 159 ? 27.616 4.317 -10.504 1.00 70.19 159 LYS A N 1
ATOM 1312 C CA . LYS A 1 159 ? 27.688 4.767 -9.101 1.00 70.19 159 LYS A CA 1
ATOM 1313 C C . LYS A 1 159 ? 26.462 5.562 -8.642 1.00 70.19 159 LYS A C 1
ATOM 1315 O O . LYS A 1 159 ? 26.272 5.751 -7.446 1.00 70.19 159 LYS A O 1
ATOM 1320 N N . LYS A 1 160 ? 25.656 6.062 -9.580 1.00 70.31 160 LYS A N 1
ATOM 1321 C CA . LYS A 1 160 ? 24.407 6.803 -9.343 1.00 70.31 160 LYS A CA 1
ATOM 1322 C C . LYS A 1 160 ? 23.164 5.930 -9.512 1.00 70.31 160 LYS A C 1
ATOM 1324 O O . LYS A 1 160 ? 22.056 6.413 -9.289 1.00 70.31 160 LYS A O 1
ATOM 1329 N N . VAL A 1 161 ? 23.332 4.676 -9.932 1.00 67.69 161 VAL A N 1
ATOM 1330 C CA . VAL A 1 161 ? 22.235 3.720 -10.063 1.00 67.69 161 VAL A CA 1
ATOM 1331 C C . VAL A 1 161 ? 21.858 3.224 -8.663 1.00 67.69 161 VAL A C 1
ATOM 1333 O O . VAL A 1 161 ? 22.732 2.716 -7.961 1.00 67.69 161 VAL A O 1
ATOM 1336 N N . PRO A 1 162 ? 20.587 3.353 -8.235 1.00 68.56 162 PRO A N 1
ATOM 1337 C CA . PRO A 1 162 ? 20.151 2.821 -6.949 1.00 68.56 162 PRO A CA 1
ATOM 1338 C C . PRO A 1 162 ? 20.452 1.319 -6.841 1.00 68.56 162 PRO A C 1
ATOM 1340 O O . PRO A 1 162 ? 20.169 0.553 -7.768 1.00 68.56 162 PRO A O 1
ATOM 1343 N N . VAL A 1 163 ? 21.051 0.910 -5.719 1.00 64.94 163 VAL A N 1
ATOM 1344 C CA . VAL A 1 163 ? 21.569 -0.457 -5.494 1.00 64.94 163 VAL A CA 1
ATOM 1345 C C . VAL A 1 163 ? 20.478 -1.519 -5.661 1.00 64.94 163 VAL A C 1
ATOM 1347 O O . VAL A 1 163 ? 20.710 -2.584 -6.224 1.00 64.94 163 VAL A O 1
ATOM 1350 N N . ASP A 1 164 ? 19.264 -1.199 -5.227 1.00 65.25 164 ASP A N 1
ATOM 1351 C CA . ASP A 1 164 ? 18.058 -2.026 -5.319 1.00 65.25 164 ASP A CA 1
ATOM 1352 C C . ASP A 1 164 ? 17.562 -2.279 -6.743 1.00 65.25 164 ASP A C 1
ATOM 1354 O O . ASP A 1 164 ? 16.745 -3.168 -6.970 1.00 65.25 164 ASP A O 1
ATOM 1358 N N . CYS A 1 165 ? 18.033 -1.499 -7.708 1.00 64.94 165 CYS A N 1
ATOM 1359 C CA . CYS A 1 165 ? 17.542 -1.577 -9.069 1.00 64.94 165 CYS A CA 1
ATOM 1360 C C . CYS A 1 165 ? 18.500 -2.342 -9.992 1.00 64.94 165 CYS A C 1
ATOM 1362 O O . CYS A 1 165 ? 18.110 -2.653 -11.110 1.00 64.94 165 CYS A O 1
ATOM 1364 N N . VAL A 1 166 ? 19.723 -2.684 -9.562 1.00 66.38 166 VAL A N 1
ATOM 1365 C CA . VAL A 1 166 ? 20.748 -3.326 -10.416 1.00 66.38 166 VAL A CA 1
ATOM 1366 C C . VAL A 1 166 ? 20.258 -4.645 -11.019 1.00 66.38 166 VAL A C 1
ATOM 1368 O O . VAL A 1 166 ? 20.373 -4.845 -12.229 1.00 66.38 166 VAL A O 1
ATOM 1371 N N . ASP A 1 167 ? 19.652 -5.514 -10.210 1.00 64.38 167 ASP A N 1
ATOM 1372 C CA . ASP A 1 167 ? 19.110 -6.790 -10.690 1.00 64.38 167 ASP A CA 1
ATOM 1373 C C . ASP A 1 167 ? 17.903 -6.577 -11.609 1.00 64.38 167 ASP A C 1
ATOM 1375 O O . ASP A 1 167 ? 17.806 -7.209 -12.663 1.00 64.38 167 ASP A O 1
ATOM 1379 N N . PHE A 1 168 ? 17.035 -5.613 -11.277 1.00 66.50 168 PHE A N 1
ATOM 1380 C CA . PHE A 1 168 ? 15.931 -5.212 -12.148 1.00 66.50 168 PHE A CA 1
ATOM 1381 C C . PHE A 1 168 ? 16.460 -4.726 -13.504 1.00 66.50 168 PHE A C 1
ATOM 1383 O O . PHE A 1 168 ? 15.990 -5.166 -14.548 1.00 66.50 168 PHE A O 1
ATOM 1390 N N . TYR A 1 169 ? 17.489 -3.875 -13.514 1.00 68.50 169 TYR A N 1
ATOM 1391 C CA . TYR A 1 169 ? 18.117 -3.369 -14.734 1.00 68.50 169 TYR A CA 1
ATOM 1392 C C . TYR A 1 169 ? 18.758 -4.475 -15.561 1.00 68.50 169 TYR A C 1
ATOM 1394 O O . TYR A 1 169 ? 18.675 -4.431 -16.787 1.00 68.50 169 TYR A O 1
ATOM 1402 N N . ARG A 1 170 ? 19.371 -5.470 -14.916 1.00 68.31 170 ARG A N 1
ATOM 1403 C CA . ARG A 1 170 ? 19.961 -6.617 -15.605 1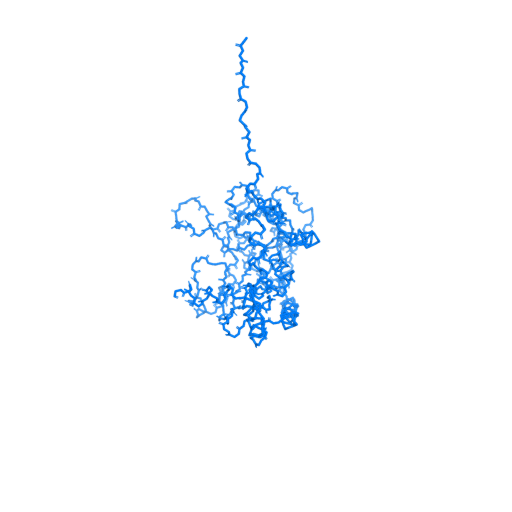.00 68.31 170 ARG A CA 1
ATOM 1404 C C . ARG A 1 170 ? 18.890 -7.454 -16.298 1.00 68.31 170 ARG A C 1
ATOM 1406 O O . ARG A 1 170 ? 18.996 -7.681 -17.500 1.00 68.31 170 ARG A O 1
ATOM 1413 N N . VAL A 1 171 ? 17.835 -7.830 -15.572 1.00 64.25 171 VAL A N 1
ATOM 1414 C CA . VAL A 1 171 ? 16.715 -8.595 -16.142 1.00 64.25 171 VAL A CA 1
ATOM 1415 C C . VAL A 1 171 ? 16.048 -7.810 -17.269 1.00 64.25 171 VAL A C 1
ATOM 1417 O O . VAL A 1 171 ? 15.796 -8.354 -18.339 1.00 64.25 171 VAL A O 1
ATOM 1420 N N . MET A 1 172 ? 15.848 -6.506 -17.085 1.00 66.31 172 MET A N 1
ATOM 1421 C CA . MET A 1 172 ? 15.311 -5.630 -18.123 1.00 66.31 172 MET A CA 1
ATOM 1422 C C . MET A 1 172 ? 16.210 -5.570 -19.352 1.00 66.31 172 MET A C 1
ATOM 1424 O O . MET A 1 172 ? 15.716 -5.685 -20.467 1.00 66.31 172 MET A O 1
ATOM 1428 N N . ALA A 1 173 ? 17.523 -5.418 -19.184 1.00 67.75 173 ALA A N 1
ATOM 1429 C CA . ALA A 1 173 ? 18.456 -5.404 -20.304 1.00 67.75 173 ALA A CA 1
ATOM 1430 C C . ALA A 1 173 ? 18.394 -6.713 -21.107 1.00 67.75 173 ALA A C 1
ATOM 1432 O O . ALA A 1 173 ? 18.435 -6.672 -22.336 1.00 67.75 173 ALA A O 1
ATOM 1433 N N . ASP A 1 174 ? 18.236 -7.852 -20.435 1.00 68.38 174 ASP A N 1
ATOM 1434 C CA . ASP A 1 174 ? 18.116 -9.160 -21.081 1.00 68.38 174 ASP A CA 1
ATOM 1435 C C . ASP A 1 174 ? 16.749 -9.342 -21.775 1.00 68.38 174 ASP A C 1
ATOM 1437 O O . ASP A 1 174 ? 16.688 -9.807 -22.919 1.00 68.38 174 ASP A O 1
ATOM 1441 N N . CYS A 1 175 ? 15.656 -8.865 -21.166 1.00 63.16 175 CYS A N 1
ATOM 1442 C CA . CYS A 1 175 ? 14.336 -8.788 -21.804 1.00 63.16 175 CYS A CA 1
ATOM 1443 C C . CYS A 1 175 ? 14.332 -7.883 -23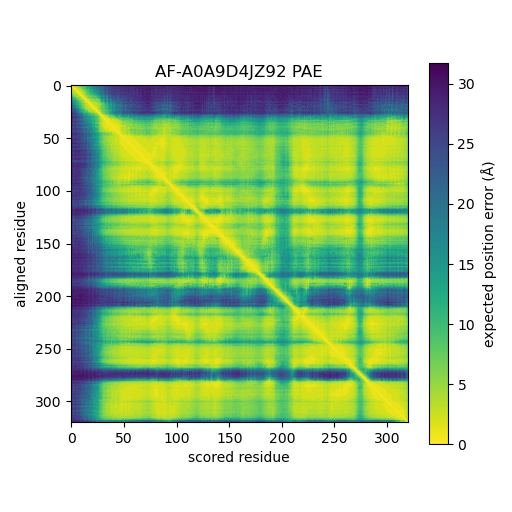.047 1.00 63.16 175 CYS A C 1
ATOM 1445 O O . CYS A 1 175 ? 13.591 -8.130 -23.992 1.00 63.16 175 CYS A O 1
ATOM 1447 N N . ILE A 1 176 ? 15.154 -6.834 -23.069 1.00 65.19 176 ILE A N 1
ATOM 1448 C CA . ILE A 1 176 ? 15.239 -5.897 -24.196 1.00 65.19 176 ILE A CA 1
ATOM 1449 C C . ILE A 1 176 ? 16.081 -6.484 -25.333 1.00 65.19 176 ILE A C 1
ATOM 1451 O O . ILE A 1 176 ? 15.674 -6.397 -26.488 1.00 65.19 176 ILE A O 1
ATOM 1455 N N . LYS A 1 177 ? 17.216 -7.126 -25.021 1.00 66.75 177 LYS A N 1
ATOM 1456 C CA . LYS A 1 177 ? 18.082 -7.794 -26.015 1.00 66.75 177 LYS A CA 1
ATOM 1457 C C . LYS A 1 177 ? 17.371 -8.922 -26.761 1.00 66.75 177 LYS A C 1
ATOM 1459 O O . LYS A 1 177 ? 17.669 -9.168 -27.927 1.00 66.75 177 LYS A O 1
ATOM 1464 N N . SER A 1 178 ? 16.459 -9.615 -26.082 1.00 63.38 178 SER A N 1
ATOM 1465 C CA . SER A 1 178 ? 15.672 -10.705 -26.667 1.00 63.38 178 SER A CA 1
ATOM 1466 C C . SER A 1 178 ? 14.508 -10.219 -27.542 1.00 63.38 178 SER A C 1
ATOM 1468 O O . SER A 1 178 ? 13.986 -11.008 -28.322 1.00 63.38 178 SER A O 1
ATOM 1470 N N . ASN A 1 179 ? 14.131 -8.933 -27.479 1.00 63.09 179 ASN A N 1
ATOM 1471 C CA . ASN A 1 179 ? 12.913 -8.396 -28.101 1.00 63.09 179 ASN A CA 1
ATOM 1472 C C . ASN A 1 179 ? 13.176 -7.103 -28.903 1.00 63.09 179 ASN A C 1
ATOM 1474 O O . ASN A 1 179 ? 12.570 -6.054 -28.685 1.00 63.09 179 ASN A O 1
ATOM 1478 N N . ASN A 1 180 ? 14.094 -7.175 -29.872 1.00 56.31 180 ASN A N 1
ATOM 1479 C CA . ASN A 1 180 ? 14.645 -5.997 -30.560 1.00 56.31 180 ASN A CA 1
ATOM 1480 C C . ASN A 1 180 ? 13.642 -5.143 -31.373 1.00 56.31 180 ASN A C 1
ATOM 1482 O O . ASN A 1 180 ? 14.004 -4.035 -31.758 1.00 56.31 180 ASN A O 1
ATOM 1486 N N . ASN A 1 181 ? 12.398 -5.596 -31.594 1.00 59.44 181 ASN A N 1
ATOM 1487 C CA . ASN A 1 181 ? 11.401 -4.903 -32.430 1.00 59.44 181 ASN A CA 1
ATOM 1488 C C . ASN A 1 181 ? 10.039 -4.638 -31.751 1.00 59.44 181 ASN A C 1
ATOM 1490 O O . ASN A 1 181 ? 9.091 -4.238 -32.426 1.00 59.44 181 ASN A O 1
ATOM 1494 N N . THR A 1 182 ? 9.891 -4.851 -30.440 1.00 61.88 182 THR A N 1
ATOM 1495 C CA . THR A 1 182 ? 8.582 -4.691 -29.777 1.00 61.88 182 THR A CA 1
ATOM 1496 C C . THR A 1 182 ? 8.349 -3.273 -29.258 1.00 61.88 182 THR A C 1
ATOM 1498 O O . THR A 1 182 ? 9.215 -2.681 -28.613 1.00 61.88 182 THR A O 1
ATOM 1501 N N . THR A 1 183 ? 7.137 -2.750 -29.462 1.00 69.19 183 THR A N 1
ATOM 1502 C CA . THR A 1 183 ? 6.673 -1.460 -28.916 1.00 69.19 183 THR A CA 1
ATOM 1503 C C . THR A 1 183 ? 6.561 -1.460 -27.385 1.00 69.19 183 THR A C 1
ATOM 1505 O O . THR A 1 183 ? 6.621 -0.394 -26.765 1.00 69.19 183 THR A O 1
ATOM 1508 N N . GLY A 1 184 ? 6.487 -2.641 -26.764 1.00 77.50 184 GLY A N 1
ATOM 1509 C CA . GLY A 1 184 ? 6.615 -2.806 -25.323 1.00 77.50 184 GLY A CA 1
ATOM 1510 C C . GLY A 1 184 ? 6.828 -4.254 -24.882 1.00 77.50 184 GLY A C 1
ATOM 1511 O O . GLY A 1 184 ? 6.676 -5.182 -25.672 1.00 77.50 184 GLY A O 1
ATOM 1512 N N . VAL A 1 185 ? 7.188 -4.428 -23.608 1.00 81.25 185 VAL A N 1
ATOM 1513 C CA . VAL A 1 185 ? 7.471 -5.732 -22.981 1.00 81.25 185 VAL A CA 1
ATOM 1514 C C . VAL A 1 185 ? 6.664 -5.868 -21.693 1.00 81.25 185 VAL A C 1
ATOM 1516 O O . VAL A 1 185 ? 6.695 -4.969 -20.854 1.00 81.25 185 VAL A O 1
ATOM 1519 N N . MET A 1 186 ? 5.937 -6.975 -21.524 1.00 82.00 186 MET A N 1
ATOM 1520 C CA . MET A 1 186 ? 5.226 -7.250 -20.271 1.00 82.00 186 MET A CA 1
ATOM 1521 C C . MET A 1 186 ? 6.213 -7.624 -19.169 1.00 82.00 186 MET A C 1
ATOM 1523 O O . MET A 1 186 ? 7.135 -8.406 -19.395 1.00 82.00 186 MET A O 1
ATOM 1527 N N . ILE A 1 187 ? 6.005 -7.075 -17.975 1.00 80.75 187 ILE A N 1
ATOM 1528 C CA . ILE A 1 187 ? 6.882 -7.273 -16.823 1.00 80.75 187 ILE A CA 1
ATOM 1529 C C . ILE A 1 187 ? 6.290 -8.354 -15.914 1.00 80.75 187 ILE A C 1
ATOM 1531 O O . ILE A 1 187 ? 5.226 -8.128 -15.323 1.00 80.75 187 ILE A O 1
ATOM 1535 N N . PRO A 1 188 ? 6.959 -9.512 -15.770 1.00 76.94 188 PRO A N 1
ATOM 1536 C CA . PRO A 1 188 ? 6.522 -10.524 -14.832 1.00 76.94 188 PRO A CA 1
ATOM 1537 C C . PRO A 1 188 ? 6.719 -10.046 -13.392 1.00 76.94 188 PRO A C 1
ATOM 1539 O O . PRO A 1 188 ? 7.712 -9.394 -13.059 1.00 76.94 188 PRO A O 1
ATOM 1542 N N . HIS A 1 189 ? 5.772 -10.377 -12.516 1.00 73.62 189 HIS A N 1
ATOM 1543 C CA . HIS A 1 189 ? 5.825 -9.991 -11.110 1.00 73.62 189 HIS A CA 1
ATOM 1544 C C . HIS A 1 189 ? 6.976 -10.669 -10.353 1.00 73.62 189 HIS A C 1
ATOM 1546 O O . HIS A 1 189 ? 7.440 -10.148 -9.338 1.00 73.62 189 HIS A O 1
ATOM 1552 N N . THR A 1 190 ? 7.496 -11.782 -10.885 1.00 67.75 190 THR A N 1
ATOM 1553 C CA . THR A 1 190 ? 8.658 -12.515 -10.359 1.00 67.75 190 THR A CA 1
ATOM 1554 C C . THR A 1 190 ? 9.928 -11.661 -10.286 1.00 67.75 190 THR A C 1
ATOM 1556 O O . THR A 1 190 ? 10.775 -11.898 -9.425 1.00 67.75 190 THR A O 1
ATOM 1559 N N . ILE A 1 191 ? 10.047 -10.615 -11.114 1.00 68.00 191 ILE A N 1
ATOM 1560 C CA . ILE A 1 191 ? 11.224 -9.733 -11.139 1.00 68.00 191 ILE A CA 1
ATOM 1561 C C . ILE A 1 191 ? 11.420 -9.006 -9.801 1.00 68.00 191 ILE A C 1
ATOM 1563 O O . ILE A 1 191 ? 12.558 -8.802 -9.381 1.00 68.00 191 ILE A O 1
ATOM 1567 N N . MET A 1 192 ? 10.343 -8.676 -9.080 1.00 68.38 192 MET A N 1
ATOM 1568 C CA . MET A 1 192 ? 10.442 -7.974 -7.787 1.00 68.38 192 MET A CA 1
ATOM 1569 C C . MET A 1 192 ? 10.895 -8.867 -6.631 1.00 68.38 192 MET A C 1
ATOM 1571 O O . MET A 1 192 ? 11.202 -8.353 -5.555 1.00 68.38 192 MET A O 1
ATOM 1575 N N . PHE A 1 193 ? 10.942 -10.184 -6.843 1.00 59.94 193 PHE A N 1
ATOM 1576 C CA . PHE A 1 193 ? 11.487 -11.141 -5.882 1.00 59.94 193 PHE A CA 1
ATOM 1577 C C . PHE A 1 193 ? 12.976 -11.432 -6.138 1.00 59.94 193 PHE A C 1
ATOM 1579 O O . PHE A 1 193 ? 13.640 -12.018 -5.290 1.00 59.94 193 PHE A O 1
ATOM 1586 N N . GLY A 1 194 ? 13.535 -11.017 -7.285 1.00 51.66 194 GLY A N 1
ATOM 1587 C CA . GLY A 1 194 ? 14.916 -11.324 -7.683 1.00 51.66 194 GLY A CA 1
ATOM 1588 C C . GLY A 1 194 ? 16.004 -10.720 -6.784 1.00 51.66 194 GLY A C 1
ATOM 1589 O O . GLY A 1 194 ? 17.101 -11.273 -6.709 1.00 51.66 194 GLY A O 1
ATOM 1590 N N . THR A 1 195 ? 15.690 -9.660 -6.036 1.00 51.25 195 THR A N 1
ATOM 1591 C CA . THR A 1 195 ? 16.589 -9.034 -5.046 1.00 51.25 195 THR A CA 1
ATOM 1592 C C . THR A 1 195 ? 16.907 -9.947 -3.854 1.00 51.25 195 THR A C 1
ATOM 1594 O O . THR A 1 195 ? 17.851 -9.687 -3.110 1.00 51.25 195 THR A O 1
ATOM 1597 N N . LEU A 1 196 ? 16.181 -11.061 -3.694 1.00 45.06 196 LEU A N 1
ATOM 1598 C CA . LEU A 1 196 ? 16.375 -12.027 -2.610 1.00 45.06 196 LEU A CA 1
ATOM 1599 C C . LEU A 1 196 ? 17.482 -13.049 -2.835 1.00 45.06 196 LEU A C 1
ATOM 1601 O O . LEU A 1 196 ? 17.941 -13.689 -1.886 1.00 45.06 196 LEU A O 1
ATOM 1605 N N . ASN A 1 197 ? 17.963 -13.193 -4.069 1.00 46.16 197 ASN A N 1
ATOM 1606 C CA . ASN A 1 197 ? 19.056 -14.120 -4.354 1.00 46.16 197 ASN A CA 1
ATOM 1607 C C . ASN A 1 197 ? 20.385 -13.702 -3.705 1.00 46.16 197 ASN A C 1
ATOM 1609 O O . ASN A 1 197 ? 21.299 -14.522 -3.635 1.00 46.16 197 ASN A O 1
ATOM 1613 N N . GLN A 1 198 ? 20.465 -12.471 -3.188 1.00 48.31 198 GLN A N 1
ATOM 1614 C CA . GLN A 1 198 ? 21.620 -11.934 -2.472 1.00 48.31 198 GLN A CA 1
ATOM 1615 C C . GLN A 1 198 ? 21.694 -12.375 -0.995 1.00 48.31 198 GLN A C 1
ATOM 1617 O O . GLN A 1 198 ? 22.725 -12.173 -0.355 1.00 48.31 198 GLN A O 1
ATOM 1622 N N . TYR A 1 199 ? 20.647 -13.003 -0.444 1.00 48.38 199 TYR A N 1
ATOM 1623 C CA . TYR A 1 199 ? 20.651 -13.503 0.935 1.00 48.38 199 TYR A CA 1
ATOM 1624 C C . TYR A 1 199 ? 21.104 -14.976 1.018 1.00 48.38 199 TYR A C 1
ATOM 1626 O O . TYR A 1 199 ? 20.798 -15.770 0.122 1.00 48.38 199 TYR A O 1
ATOM 1634 N N . PRO A 1 200 ? 21.829 -15.378 2.084 1.00 49.94 200 PRO A N 1
ATOM 1635 C CA . PRO A 1 200 ? 22.350 -16.737 2.237 1.00 49.94 200 PRO A CA 1
ATOM 1636 C C . PRO A 1 200 ? 21.234 -17.794 2.233 1.00 49.94 200 PRO A C 1
ATOM 1638 O O . PRO A 1 200 ? 20.134 -17.567 2.742 1.00 49.94 200 PRO A O 1
ATOM 1641 N N . ASP A 1 201 ? 21.542 -18.988 1.714 1.00 54.75 201 ASP A N 1
ATOM 1642 C CA . ASP A 1 201 ? 20.591 -20.076 1.407 1.00 54.75 201 ASP A CA 1
ATOM 1643 C C . ASP A 1 201 ? 19.703 -20.550 2.574 1.00 54.75 201 ASP A C 1
ATOM 1645 O O . ASP A 1 201 ? 18.708 -21.245 2.359 1.00 54.75 201 ASP A O 1
ATOM 1649 N N . LYS A 1 202 ? 20.017 -20.154 3.813 1.00 44.69 202 LYS A N 1
ATOM 1650 C CA . LYS A 1 202 ? 19.218 -20.462 5.007 1.00 44.69 202 LYS A CA 1
ATOM 1651 C C . LYS A 1 202 ? 17.916 -19.650 5.109 1.00 44.69 202 LYS A C 1
ATOM 1653 O O . LYS A 1 202 ? 16.971 -20.152 5.704 1.00 44.69 202 LYS A O 1
ATOM 1658 N N . ILE A 1 203 ? 17.826 -18.457 4.507 1.00 50.16 203 ILE A N 1
ATOM 1659 C CA . ILE A 1 203 ? 16.591 -17.636 4.503 1.00 50.16 203 ILE A CA 1
ATOM 1660 C C . ILE A 1 203 ? 15.621 -18.115 3.406 1.00 50.16 203 ILE A C 1
ATOM 1662 O O . ILE A 1 203 ? 14.410 -18.164 3.613 1.00 50.16 203 ILE A O 1
ATOM 1666 N N . LYS A 1 204 ? 16.159 -18.600 2.278 1.00 49.81 204 LYS A N 1
ATOM 1667 C CA . LYS A 1 204 ? 15.398 -19.037 1.091 1.00 49.81 204 LYS A CA 1
ATOM 1668 C C . LYS A 1 204 ? 14.441 -20.212 1.337 1.00 49.81 204 LYS A C 1
ATOM 1670 O O . LYS A 1 204 ? 13.486 -20.383 0.586 1.00 49.81 204 LYS A O 1
ATOM 1675 N N . LYS A 1 205 ? 14.691 -21.043 2.357 1.00 44.34 205 LYS A N 1
ATOM 1676 C CA . LYS A 1 205 ? 13.908 -22.267 2.626 1.00 44.34 205 LYS A CA 1
ATOM 1677 C C . LYS A 1 205 ? 12.759 -22.088 3.621 1.00 44.34 205 LYS A C 1
ATOM 1679 O O . LYS A 1 205 ? 11.930 -22.985 3.710 1.00 44.34 205 LYS A O 1
ATOM 1684 N N . ALA A 1 206 ? 12.700 -20.983 4.368 1.00 43.53 206 ALA A N 1
ATOM 1685 C CA . ALA A 1 206 ? 11.845 -20.930 5.551 1.00 43.53 206 ALA A CA 1
ATOM 1686 C C . ALA A 1 206 ? 10.361 -20.630 5.271 1.00 43.53 206 ALA A C 1
ATOM 1688 O O . ALA A 1 206 ? 9.534 -21.232 5.937 1.00 43.53 206 ALA A O 1
ATOM 1689 N N . ASN A 1 207 ? 9.982 -19.752 4.328 1.00 44.00 207 ASN A N 1
ATOM 1690 C CA . ASN A 1 207 ? 8.610 -19.202 4.342 1.00 44.00 207 ASN A CA 1
ATOM 1691 C C . ASN A 1 207 ? 8.015 -18.760 2.994 1.00 44.00 207 ASN A C 1
ATOM 1693 O O . ASN A 1 207 ? 7.076 -17.967 2.983 1.00 44.00 207 ASN A O 1
ATOM 1697 N N . ALA A 1 208 ? 8.470 -19.273 1.847 1.00 48.75 208 ALA A N 1
ATOM 1698 C CA . ALA A 1 208 ? 7.774 -19.010 0.581 1.00 48.75 208 ALA A CA 1
ATOM 1699 C C . ALA A 1 208 ? 6.420 -19.759 0.536 1.00 48.75 208 ALA A C 1
ATOM 1701 O O . ALA A 1 208 ? 6.256 -20.746 -0.184 1.00 48.75 208 ALA A O 1
ATOM 1702 N N . LYS A 1 209 ? 5.428 -19.316 1.326 1.00 52.00 209 LYS A N 1
ATOM 1703 C CA . LYS A 1 209 ? 4.016 -19.652 1.121 1.00 52.00 209 LYS A CA 1
ATOM 1704 C C . LYS A 1 209 ? 3.690 -19.195 -0.298 1.00 52.00 209 LYS A C 1
ATOM 1706 O O . LYS A 1 209 ? 3.579 -18.001 -0.551 1.00 52.00 209 LYS A O 1
ATOM 1711 N N . ARG A 1 210 ? 3.582 -20.168 -1.207 1.00 51.38 210 ARG A N 1
ATOM 1712 C CA . ARG A 1 210 ? 3.613 -20.076 -2.682 1.00 51.38 210 ARG A CA 1
ATOM 1713 C C . ARG A 1 210 ? 2.721 -19.019 -3.370 1.00 51.38 210 ARG A C 1
ATOM 1715 O O . ARG A 1 210 ? 2.758 -18.944 -4.591 1.00 51.38 210 ARG A O 1
ATOM 1722 N N . HIS A 1 211 ? 1.926 -18.220 -2.654 1.00 58.91 211 HIS A N 1
ATOM 1723 C CA . HIS A 1 211 ? 0.854 -17.406 -3.244 1.00 58.91 211 HIS A CA 1
ATOM 1724 C C . HIS A 1 211 ? 0.664 -15.990 -2.646 1.00 58.91 211 HIS A C 1
ATOM 1726 O O . HIS A 1 211 ? -0.279 -15.292 -3.034 1.00 58.91 211 HIS A O 1
ATOM 1732 N N . GLY A 1 212 ? 1.510 -15.546 -1.707 1.00 69.00 212 GLY A N 1
ATOM 1733 C CA . GLY A 1 212 ? 1.462 -14.185 -1.144 1.00 69.00 212 GLY A CA 1
ATOM 1734 C C . GLY A 1 212 ? 2.488 -13.236 -1.787 1.00 69.00 212 GLY A C 1
ATOM 1735 O O . GLY A 1 212 ? 3.556 -13.701 -2.166 1.00 69.00 212 GLY A O 1
ATOM 1736 N N . PRO A 1 213 ? 2.215 -11.915 -1.886 1.00 80.38 213 PRO A N 1
ATOM 1737 C CA . PRO A 1 213 ? 3.199 -10.928 -2.351 1.00 80.38 213 PRO A CA 1
ATOM 1738 C C . PRO A 1 213 ? 4.259 -10.605 -1.290 1.00 80.38 213 PRO A C 1
ATOM 1740 O O . PRO A 1 213 ? 5.165 -9.818 -1.554 1.00 80.38 213 PRO A O 1
ATOM 1743 N N . ALA A 1 214 ? 4.072 -11.123 -0.074 1.00 84.69 214 ALA A N 1
ATOM 1744 C CA . ALA A 1 214 ? 4.883 -10.818 1.084 1.00 84.69 214 ALA A CA 1
ATOM 1745 C C . ALA A 1 214 ? 6.002 -11.840 1.256 1.00 84.69 214 ALA A C 1
ATOM 1747 O O . ALA A 1 214 ? 5.798 -13.047 1.114 1.00 84.69 214 ALA A O 1
ATOM 1748 N N . GLU A 1 215 ? 7.164 -11.334 1.630 1.00 80.38 215 GLU A N 1
ATOM 1749 C CA . GLU A 1 215 ? 8.255 -12.104 2.183 1.00 80.38 215 GLU A CA 1
ATOM 1750 C C . GLU A 1 215 ? 8.259 -11.948 3.706 1.00 80.38 215 GLU A C 1
ATOM 1752 O O . GLU A 1 215 ? 8.458 -10.852 4.229 1.00 80.38 215 GLU A O 1
ATOM 1757 N N . SER A 1 216 ? 8.056 -13.050 4.422 1.00 81.38 216 SER A N 1
ATOM 1758 C CA . SER A 1 216 ? 8.047 -13.043 5.884 1.00 81.38 216 SER A CA 1
ATOM 1759 C C . SER A 1 216 ? 9.454 -13.264 6.441 1.00 81.38 216 SER A C 1
ATOM 1761 O O . SER A 1 216 ? 9.978 -14.384 6.413 1.00 81.38 216 SER A O 1
ATOM 1763 N N . ILE A 1 217 ? 10.051 -12.211 7.001 1.00 80.19 217 ILE A N 1
ATOM 1764 C CA . ILE A 1 217 ? 11.308 -12.270 7.754 1.00 80.19 217 ILE A CA 1
ATOM 1765 C C . ILE A 1 217 ? 10.973 -12.116 9.242 1.00 80.19 217 ILE A C 1
ATOM 1767 O O . ILE A 1 217 ? 10.654 -11.029 9.728 1.00 80.19 217 ILE A O 1
ATOM 1771 N N . TRP A 1 218 ? 11.049 -13.232 9.974 1.00 81.62 218 TRP A N 1
ATOM 1772 C CA . TRP A 1 218 ? 10.662 -13.345 11.388 1.00 81.62 218 TRP A CA 1
ATOM 1773 C C . TRP A 1 218 ? 9.182 -12.999 11.621 1.00 81.62 218 TRP A C 1
ATOM 1775 O O . TRP A 1 218 ? 8.328 -13.834 11.350 1.00 81.62 218 TRP A O 1
ATOM 1785 N N . HIS A 1 219 ? 8.898 -11.784 12.098 1.00 85.56 219 HIS A N 1
ATOM 1786 C CA . HIS A 1 219 ? 7.557 -11.245 12.374 1.00 85.56 219 HIS A CA 1
ATOM 1787 C C . HIS A 1 219 ? 7.238 -10.025 11.499 1.00 85.56 219 HIS A C 1
ATOM 1789 O O . HIS A 1 219 ? 6.399 -9.198 11.858 1.00 85.56 219 HIS A O 1
ATOM 1795 N N . THR A 1 220 ? 7.979 -9.853 10.401 1.00 86.75 220 THR A N 1
ATOM 1796 C CA . THR A 1 220 ? 7.774 -8.755 9.456 1.00 86.75 220 THR A CA 1
ATOM 1797 C C . THR A 1 220 ? 7.470 -9.313 8.080 1.00 86.75 220 THR A C 1
ATOM 1799 O O . THR A 1 220 ? 8.292 -10.023 7.504 1.00 86.75 220 THR A O 1
ATOM 1802 N N . ASP A 1 221 ? 6.314 -8.943 7.548 1.00 90.12 221 ASP A N 1
ATOM 1803 C CA . ASP A 1 221 ? 5.899 -9.243 6.187 1.00 90.12 221 ASP A CA 1
ATOM 1804 C C . ASP A 1 221 ? 6.307 -8.081 5.278 1.00 90.12 221 ASP A C 1
ATOM 1806 O O . ASP A 1 221 ? 5.786 -6.970 5.375 1.00 90.12 221 ASP A O 1
ATOM 1810 N N . HIS A 1 222 ? 7.270 -8.333 4.396 1.00 88.81 222 HIS A N 1
ATOM 1811 C CA . HIS A 1 222 ? 7.812 -7.364 3.453 1.00 88.81 222 HIS A CA 1
ATOM 1812 C C . HIS A 1 222 ? 7.147 -7.505 2.084 1.00 88.81 222 HIS A C 1
ATOM 1814 O O . HIS A 1 222 ? 7.253 -8.538 1.435 1.00 88.81 222 HIS A O 1
ATOM 1820 N N . VAL A 1 223 ? 6.500 -6.446 1.603 1.00 91.12 223 VAL A N 1
ATOM 1821 C CA . VAL A 1 223 ? 5.878 -6.394 0.275 1.00 91.12 223 VAL A CA 1
ATOM 1822 C C . VAL A 1 223 ? 6.558 -5.333 -0.576 1.00 91.12 223 VAL A C 1
ATOM 1824 O O . VAL A 1 223 ? 6.521 -4.145 -0.264 1.00 91.12 223 VAL A O 1
ATOM 1827 N N . ASN A 1 224 ? 7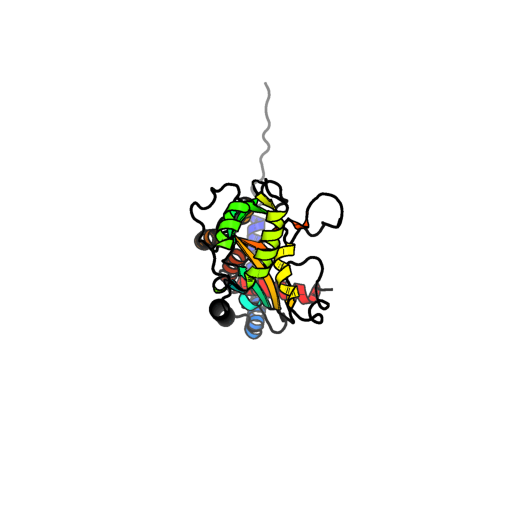.119 -5.747 -1.703 1.00 90.00 224 ASN A N 1
ATOM 1828 C CA . ASN A 1 224 ? 7.643 -4.839 -2.717 1.00 90.00 224 ASN A CA 1
ATOM 1829 C C . ASN A 1 224 ? 6.509 -4.329 -3.616 1.00 90.00 224 ASN A C 1
ATOM 1831 O O . ASN A 1 224 ? 5.618 -5.089 -3.986 1.00 90.00 224 ASN A O 1
ATOM 1835 N N . ALA A 1 225 ? 6.519 -3.045 -3.977 1.00 93.81 225 ALA A N 1
ATOM 1836 C CA . ALA A 1 225 ? 5.433 -2.446 -4.745 1.00 93.81 225 ALA A CA 1
ATOM 1837 C C . ALA A 1 225 ? 5.878 -1.322 -5.688 1.00 93.81 225 ALA A C 1
ATOM 1839 O O . ALA A 1 225 ? 6.776 -0.524 -5.402 1.00 93.81 225 ALA A O 1
ATOM 1840 N N . CYS A 1 226 ? 5.142 -1.183 -6.784 1.00 94.12 226 CYS A N 1
ATOM 1841 C CA . CYS A 1 226 ? 5.173 -0.004 -7.642 1.00 94.12 226 CYS A CA 1
ATOM 1842 C C . CYS A 1 226 ? 4.023 0.938 -7.262 1.00 94.12 226 CYS A C 1
ATOM 1844 O O . CYS A 1 226 ? 2.961 0.485 -6.848 1.00 94.12 226 CYS A O 1
ATOM 1846 N N . TYR A 1 227 ? 4.201 2.250 -7.404 1.00 96.38 227 TYR A N 1
ATOM 1847 C CA . TYR A 1 227 ? 3.148 3.221 -7.088 1.00 96.38 227 TYR A CA 1
ATOM 1848 C C . TYR A 1 227 ? 2.584 3.836 -8.361 1.00 96.38 227 TYR A C 1
ATOM 1850 O O . TYR A 1 227 ? 3.323 4.409 -9.162 1.00 96.38 227 TYR A O 1
ATOM 1858 N N . CYS A 1 228 ? 1.266 3.763 -8.519 1.00 97.06 228 CYS A N 1
ATOM 1859 C CA . CYS A 1 228 ? 0.533 4.485 -9.545 1.00 97.06 228 CYS A CA 1
ATOM 1860 C C . CYS A 1 228 ? -0.264 5.603 -8.873 1.00 97.06 228 CYS A C 1
ATOM 1862 O O . CYS A 1 228 ? -1.153 5.356 -8.061 1.00 97.06 228 CYS A O 1
ATOM 1864 N N . LYS A 1 229 ? 0.059 6.857 -9.202 1.00 96.25 229 LYS A N 1
ATOM 1865 C CA . LYS A 1 229 ? -0.633 8.022 -8.627 1.00 96.25 229 LYS A CA 1
ATOM 1866 C C . LYS A 1 229 ? -2.104 8.078 -9.047 1.00 96.25 229 LYS A C 1
ATOM 1868 O O . LYS A 1 229 ? -2.939 8.580 -8.295 1.00 96.25 229 LYS A O 1
ATOM 1873 N N . SER A 1 230 ? -2.395 7.601 -10.246 1.00 96.06 230 SER A N 1
ATOM 1874 C CA . SER A 1 230 ? -3.733 7.587 -10.815 1.00 96.06 230 SER A CA 1
ATOM 1875 C C . SER A 1 230 ? -4.515 6.367 -10.346 1.00 96.06 230 SER A C 1
ATOM 1877 O O . SER A 1 230 ? -3.952 5.309 -10.079 1.00 96.06 230 SER A O 1
ATOM 1879 N N . LEU A 1 231 ? -5.832 6.523 -10.219 1.00 96.00 231 LEU A N 1
ATOM 1880 C CA . LEU A 1 231 ? -6.717 5.449 -9.782 1.00 96.00 231 LEU A CA 1
ATOM 1881 C C . LEU A 1 231 ? -7.248 4.679 -10.995 1.00 96.00 231 LEU A C 1
ATOM 1883 O O . LEU A 1 231 ? -7.932 5.282 -11.825 1.00 96.00 231 LEU A O 1
ATOM 1887 N N . PRO A 1 232 ? -7.010 3.360 -11.086 1.00 95.81 232 PRO A N 1
ATOM 1888 C CA . PRO A 1 232 ? -7.707 2.515 -12.045 1.00 95.81 232 PRO A CA 1
ATOM 1889 C C . PRO A 1 232 ? -9.225 2.670 -11.922 1.00 95.81 232 PRO A C 1
ATOM 1891 O O . PRO A 1 232 ? -9.751 2.760 -10.811 1.00 95.81 232 PRO A O 1
ATOM 1894 N N . LYS A 1 233 ? -9.953 2.622 -13.046 1.00 94.12 233 LYS A N 1
ATOM 1895 C CA . LYS A 1 233 ? -11.428 2.734 -13.051 1.00 94.12 233 LYS A CA 1
ATOM 1896 C C . LYS A 1 233 ? -12.095 1.717 -12.121 1.00 94.12 233 LYS A C 1
ATOM 1898 O O . LYS A 1 233 ? -13.096 2.027 -11.487 1.00 94.12 233 LYS A O 1
ATOM 1903 N N . GLN A 1 234 ? -11.508 0.529 -11.988 1.00 91.69 234 GLN A N 1
ATOM 1904 C CA . GLN A 1 234 ? -11.993 -0.527 -11.097 1.00 91.69 234 GLN A CA 1
ATOM 1905 C C . GLN A 1 234 ? -12.041 -0.091 -9.616 1.00 91.69 234 GLN A C 1
ATOM 1907 O O . GLN A 1 234 ? -12.870 -0.584 -8.857 1.00 91.69 234 GLN A O 1
ATOM 1912 N N . CYS A 1 235 ? -11.210 0.871 -9.195 1.00 93.69 235 CYS A N 1
ATOM 1913 C CA . CYS A 1 235 ? -11.219 1.410 -7.833 1.00 93.69 235 CYS A CA 1
ATOM 1914 C C . CYS A 1 235 ? -12.390 2.370 -7.570 1.00 93.69 235 CYS A C 1
ATOM 1916 O O . CYS A 1 235 ? -12.663 2.686 -6.410 1.00 93.69 235 CYS A O 1
ATOM 1918 N N . ASN A 1 236 ? -13.103 2.830 -8.606 1.00 91.44 236 ASN A N 1
ATOM 1919 C CA . ASN A 1 236 ? -14.210 3.777 -8.455 1.00 91.44 236 ASN A CA 1
ATOM 1920 C C . ASN A 1 236 ? -15.337 3.231 -7.578 1.00 91.44 236 ASN A C 1
ATOM 1922 O O . ASN A 1 236 ? -15.930 4.002 -6.826 1.00 91.44 236 ASN A O 1
ATOM 1926 N N . ILE A 1 237 ? -15.544 1.909 -7.556 1.00 89.31 237 ILE A N 1
ATOM 1927 C CA . ILE A 1 237 ? -16.545 1.260 -6.699 1.00 89.31 237 ILE A CA 1
ATOM 1928 C C . ILE A 1 237 ? -16.368 1.620 -5.216 1.00 89.31 237 ILE A C 1
ATOM 1930 O O . ILE A 1 237 ? -17.344 1.861 -4.503 1.00 89.31 237 ILE A O 1
ATOM 1934 N N . VAL A 1 238 ? -15.119 1.752 -4.753 1.00 88.00 238 VAL A N 1
ATOM 1935 C CA . VAL A 1 238 ? -14.804 2.136 -3.369 1.00 88.00 238 VAL A CA 1
ATOM 1936 C C . VAL A 1 238 ? -15.287 3.550 -3.076 1.00 88.00 238 VAL A C 1
ATOM 1938 O O . VAL A 1 238 ? -15.692 3.831 -1.948 1.00 88.00 238 VAL A O 1
ATOM 1941 N N . PHE A 1 239 ? -15.255 4.437 -4.073 1.00 90.38 239 PHE A N 1
ATOM 1942 C CA . PHE A 1 239 ? -15.589 5.853 -3.953 1.00 90.38 239 PHE A CA 1
ATOM 1943 C C . PHE A 1 239 ? -17.063 6.152 -4.240 1.00 90.38 239 PHE A C 1
ATOM 1945 O O . PHE A 1 239 ? -17.623 7.030 -3.583 1.00 90.38 239 PHE A O 1
ATOM 1952 N N . GLU A 1 240 ? -17.698 5.401 -5.129 1.00 90.38 240 GLU A N 1
ATOM 1953 C CA . GLU A 1 240 ? -19.065 5.634 -5.608 1.00 90.38 240 GLU A CA 1
ATOM 1954 C C . GLU A 1 240 ? -20.133 4.910 -4.784 1.00 90.38 240 GLU A C 1
ATOM 1956 O O . GLU A 1 240 ? -21.297 5.299 -4.837 1.00 90.38 240 GLU A O 1
ATOM 1961 N N . ARG A 1 241 ? -19.757 3.909 -3.970 1.00 89.44 241 ARG A N 1
ATOM 1962 C CA . ARG A 1 241 ? -20.725 3.166 -3.150 1.00 89.44 241 ARG A CA 1
ATOM 1963 C C . ARG A 1 241 ? -21.600 4.092 -2.277 1.00 89.44 241 ARG A C 1
ATOM 1965 O O . ARG A 1 241 ? -21.058 5.004 -1.635 1.00 89.44 241 ARG A O 1
ATOM 1972 N N . PRO A 1 242 ? -22.919 3.842 -2.169 1.00 90.62 242 PRO A N 1
ATOM 1973 C CA . PRO A 1 242 ? -23.768 4.493 -1.174 1.00 90.62 242 PRO A CA 1
ATOM 1974 C C . PRO A 1 242 ? -23.239 4.243 0.244 1.00 90.62 242 PRO A C 1
ATOM 1976 O O . PRO A 1 242 ? -22.770 3.148 0.555 1.00 90.62 242 PRO A O 1
ATOM 1979 N N . ARG A 1 243 ? -23.282 5.263 1.109 1.00 85.62 243 ARG A N 1
ATOM 1980 C CA . ARG A 1 243 ? -22.741 5.190 2.477 1.00 85.62 243 ARG A CA 1
ATOM 1981 C C . ARG A 1 243 ? -23.792 5.599 3.504 1.00 85.62 243 ARG A C 1
ATOM 1983 O O . ARG A 1 243 ? -23.919 6.792 3.791 1.00 85.62 243 ARG A O 1
ATOM 1990 N N . PRO A 1 244 ? -24.522 4.628 4.075 1.00 80.75 244 PRO A N 1
ATOM 1991 C CA . PRO A 1 244 ? -25.332 4.869 5.261 1.00 80.75 244 PRO A CA 1
ATOM 1992 C C . PRO A 1 244 ? -24.450 5.467 6.368 1.00 80.75 244 PRO A C 1
ATOM 1994 O O . PRO A 1 244 ? -23.324 5.020 6.575 1.00 80.75 244 PRO A O 1
ATOM 1997 N N . GLY A 1 245 ? -24.918 6.521 7.038 1.00 81.00 245 GLY A N 1
ATOM 1998 C CA . GLY A 1 245 ? -24.167 7.161 8.126 1.00 81.00 245 GLY A CA 1
ATOM 1999 C C . GLY A 1 245 ? -23.019 8.085 7.695 1.00 81.00 245 GLY A C 1
ATOM 2000 O O . GLY A 1 245 ? -22.271 8.546 8.549 1.00 81.00 245 GLY A O 1
ATOM 2001 N N . HIS A 1 246 ? -22.877 8.393 6.398 1.00 87.31 246 HIS A N 1
ATOM 2002 C CA . HIS A 1 246 ? -21.929 9.395 5.875 1.00 87.31 246 HIS A CA 1
ATOM 2003 C C . HIS A 1 246 ? -20.442 9.145 6.210 1.00 87.31 246 HIS A C 1
ATOM 2005 O O . HIS A 1 246 ? -19.615 10.054 6.081 1.00 87.31 246 HIS A O 1
ATOM 2011 N N . TRP A 1 247 ? -20.078 7.918 6.606 1.00 90.25 247 TRP A N 1
ATOM 2012 C CA . TRP A 1 247 ? -18.691 7.514 6.825 1.00 90.25 247 TRP A CA 1
ATOM 2013 C C . TRP A 1 247 ? -18.141 6.691 5.642 1.00 90.25 247 TRP A C 1
ATOM 2015 O O . TRP A 1 247 ? -18.818 5.784 5.151 1.00 90.25 247 TRP A O 1
ATOM 2025 N N . PRO A 1 248 ? -16.896 6.944 5.197 1.00 92.50 248 PRO A N 1
ATOM 2026 C CA . PRO A 1 248 ? -16.051 8.080 5.567 1.00 92.50 248 PRO A CA 1
ATOM 2027 C C . PRO A 1 248 ? -16.588 9.399 4.986 1.00 92.50 248 PRO A C 1
ATOM 2029 O O . PRO A 1 248 ? -17.257 9.407 3.954 1.00 92.50 248 PRO A O 1
ATOM 2032 N N . SER A 1 249 ? -16.254 10.522 5.632 1.00 93.19 249 SER A N 1
ATOM 2033 C CA . 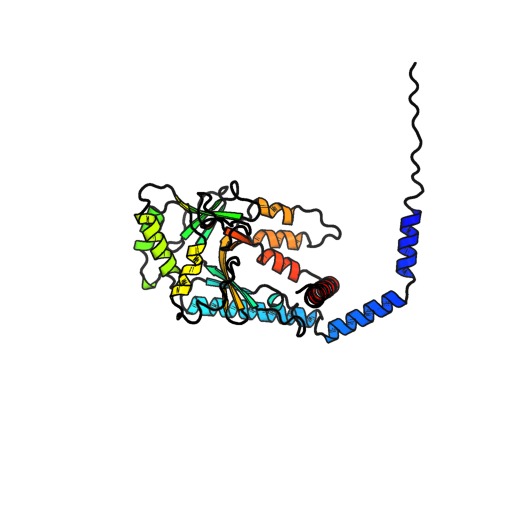SER A 1 249 ? -16.709 11.851 5.196 1.00 93.19 249 SER A CA 1
ATOM 2034 C C . SER A 1 249 ? -16.281 12.178 3.756 1.00 93.19 249 SER A C 1
ATOM 2036 O O . SER A 1 249 ? -15.234 11.724 3.284 1.00 93.19 249 SER A O 1
ATOM 2038 N N . ASN A 1 250 ? -17.006 13.076 3.080 1.00 93.12 250 ASN A N 1
ATOM 2039 C CA . ASN A 1 250 ? -16.620 13.575 1.752 1.00 93.12 250 ASN A CA 1
ATOM 2040 C C . ASN A 1 250 ? -15.202 14.174 1.723 1.00 93.12 250 ASN A C 1
ATOM 2042 O O . ASN A 1 250 ? -14.484 14.030 0.731 1.00 93.12 250 ASN A O 1
ATOM 2046 N N . LYS A 1 251 ? -14.762 14.815 2.816 1.00 95.56 251 LYS A N 1
ATOM 2047 C CA . LYS A 1 251 ? -13.389 15.325 2.964 1.00 95.56 251 LYS A CA 1
ATOM 2048 C C . LYS A 1 251 ? -12.373 14.179 2.960 1.00 95.56 251 LYS A C 1
ATOM 2050 O O . LYS A 1 251 ? -11.363 14.261 2.260 1.00 95.56 251 LYS A O 1
ATOM 2055 N N . THR A 1 252 ? -12.658 13.104 3.692 1.00 96.12 252 THR A N 1
ATOM 2056 C CA . THR A 1 252 ? -11.828 11.893 3.733 1.00 96.12 252 THR A CA 1
ATOM 2057 C C . THR A 1 252 ? -11.779 11.212 2.365 1.00 96.12 252 THR A C 1
ATOM 2059 O O . THR A 1 252 ? -10.693 10.874 1.905 1.00 96.12 252 THR A O 1
ATOM 2062 N N . LEU A 1 253 ? -12.908 11.096 1.659 1.00 95.62 253 LEU A N 1
ATOM 2063 C CA . LEU A 1 253 ? -12.962 10.530 0.304 1.00 95.62 253 LEU A CA 1
ATOM 2064 C C . LEU A 1 253 ? -12.141 11.343 -0.704 1.00 95.62 253 LEU A C 1
ATOM 2066 O O . LEU A 1 253 ? -11.358 10.778 -1.466 1.00 95.62 253 LEU A O 1
ATOM 2070 N N . LYS A 1 254 ? -12.259 12.677 -0.679 1.00 95.56 254 LYS A N 1
ATOM 2071 C CA . LYS A 1 254 ? -11.440 13.568 -1.519 1.00 95.56 254 LYS A CA 1
ATOM 2072 C C . LYS A 1 254 ? -9.947 13.415 -1.228 1.00 95.56 254 LYS A C 1
ATOM 2074 O O . LYS A 1 254 ? -9.143 13.503 -2.150 1.00 95.56 254 LYS A O 1
ATOM 2079 N N . LYS A 1 255 ? -9.569 13.196 0.035 1.00 97.00 255 LYS A N 1
ATOM 2080 C CA . LYS A 1 255 ? -8.177 12.933 0.426 1.00 97.00 255 LYS A CA 1
ATOM 2081 C C . LYS A 1 255 ? -7.709 11.557 -0.058 1.00 97.00 255 LYS A C 1
ATOM 2083 O O . LYS A 1 255 ? -6.637 11.482 -0.645 1.00 97.00 255 LYS A O 1
ATOM 2088 N N . ALA A 1 256 ? -8.525 10.517 0.109 1.00 96.31 256 ALA A N 1
ATOM 2089 C CA . ALA A 1 256 ? -8.239 9.164 -0.369 1.00 96.31 256 ALA A CA 1
ATOM 2090 C C . ALA A 1 256 ? -7.987 9.118 -1.882 1.00 96.31 256 ALA A C 1
ATOM 2092 O O . ALA A 1 256 ? -7.007 8.525 -2.316 1.00 96.31 256 ALA A O 1
ATOM 2093 N N . LYS A 1 257 ? -8.786 9.840 -2.683 1.00 95.69 257 LYS A N 1
ATOM 2094 C CA . LYS A 1 257 ? -8.589 9.914 -4.142 1.00 95.69 257 LYS A CA 1
ATOM 2095 C C . LYS A 1 257 ? -7.208 10.430 -4.569 1.00 95.69 257 LYS A C 1
ATOM 2097 O O . LYS A 1 257 ? -6.786 10.170 -5.688 1.00 95.69 257 LYS A O 1
ATOM 2102 N N . LYS A 1 258 ? -6.498 11.158 -3.698 1.00 96.38 258 LYS A N 1
ATOM 2103 C CA . LYS A 1 258 ? -5.151 11.684 -3.977 1.00 96.38 258 LYS A CA 1
ATOM 2104 C C . LYS A 1 258 ? -4.032 10.671 -3.715 1.00 96.38 258 LYS A C 1
ATOM 2106 O O . LYS A 1 258 ? -2.900 10.947 -4.103 1.00 96.38 258 LYS A O 1
ATOM 2111 N N . TYR A 1 259 ? -4.319 9.556 -3.038 1.00 95.38 259 TYR A N 1
ATOM 2112 C CA . TYR A 1 259 ? -3.314 8.562 -2.657 1.00 95.38 259 TYR A CA 1
ATOM 2113 C C . TYR A 1 259 ? -2.993 7.533 -3.738 1.00 95.38 259 TYR A C 1
ATOM 2115 O O . TYR A 1 259 ? -2.094 6.742 -3.504 1.00 95.38 259 TYR A O 1
ATOM 2123 N N . GLY A 1 260 ? -3.685 7.518 -4.881 1.00 96.06 260 GLY A N 1
ATOM 2124 C CA . GLY A 1 260 ? -3.418 6.529 -5.928 1.00 96.06 260 GLY A CA 1
ATOM 2125 C C . GLY A 1 260 ? -3.567 5.081 -5.442 1.00 96.06 260 GLY A C 1
ATOM 2126 O O . GLY A 1 260 ? -4.376 4.793 -4.554 1.00 96.06 260 GLY A O 1
ATOM 2127 N N . VAL A 1 261 ? -2.783 4.181 -6.036 1.00 97.62 261 VAL A N 1
ATOM 2128 C CA . VAL A 1 261 ? -2.721 2.752 -5.700 1.00 97.62 261 VAL A CA 1
ATOM 2129 C C . VAL A 1 261 ? -1.285 2.234 -5.707 1.00 97.62 261 VAL A C 1
ATOM 2131 O O . VAL A 1 261 ? -0.414 2.750 -6.410 1.00 97.62 261 VAL A O 1
ATOM 2134 N N . PHE A 1 262 ? -1.056 1.160 -4.959 1.00 97.62 262 PHE A N 1
ATOM 2135 C CA . PHE A 1 262 ? 0.117 0.314 -5.138 1.00 97.62 262 PHE A CA 1
ATOM 2136 C C . PHE A 1 262 ? -0.196 -0.833 -6.091 1.00 97.62 262 PHE A C 1
ATOM 2138 O O . PHE A 1 262 ? -1.312 -1.342 -6.115 1.00 97.62 262 PHE A O 1
ATOM 2145 N N . ILE A 1 263 ? 0.806 -1.252 -6.851 1.00 96.31 263 ILE A N 1
ATOM 2146 C CA . ILE A 1 263 ? 0.782 -2.442 -7.689 1.00 96.31 263 ILE A CA 1
ATOM 2147 C C . ILE A 1 263 ? 1.770 -3.435 -7.073 1.00 96.31 263 ILE A C 1
ATOM 2149 O O . ILE A 1 263 ? 2.967 -3.145 -7.007 1.00 96.31 263 ILE A O 1
ATOM 2153 N N . VAL A 1 264 ? 1.259 -4.557 -6.563 1.00 93.88 264 VAL A N 1
ATOM 2154 C CA . VAL A 1 264 ? 2.023 -5.555 -5.792 1.00 93.88 264 VAL A CA 1
ATOM 2155 C C . VAL A 1 264 ? 2.158 -6.868 -6.571 1.00 93.88 264 VAL A C 1
ATOM 2157 O O . VAL A 1 264 ? 1.258 -7.204 -7.351 1.00 93.88 264 VAL A O 1
ATOM 2160 N N . PRO A 1 265 ? 3.258 -7.619 -6.386 1.00 88.81 265 PRO A N 1
ATOM 2161 C CA . PRO A 1 265 ? 3.570 -8.788 -7.194 1.00 88.81 265 PRO A CA 1
ATOM 2162 C C . PRO A 1 265 ? 2.776 -10.017 -6.727 1.00 88.81 265 PRO A C 1
ATOM 2164 O O . PRO A 1 265 ? 3.301 -10.919 -6.081 1.00 88.81 265 PRO A O 1
ATOM 2167 N N . GLN A 1 266 ? 1.475 -10.027 -7.015 1.00 86.44 266 GLN A N 1
ATOM 2168 C CA . GLN A 1 266 ? 0.572 -11.134 -6.711 1.00 86.44 266 GLN A CA 1
ATOM 2169 C C . GLN A 1 266 ? -0.397 -11.367 -7.871 1.00 86.44 266 GLN A C 1
ATOM 2171 O O . GLN A 1 266 ? -1.208 -10.498 -8.194 1.00 86.44 266 GLN A O 1
ATOM 2176 N N . GLY A 1 267 ? -0.346 -12.569 -8.444 1.00 82.19 267 GLY A N 1
ATOM 2177 C CA . GLY A 1 267 ? -1.338 -13.057 -9.400 1.00 82.19 267 GLY A CA 1
ATOM 2178 C C . GLY A 1 267 ? -2.627 -13.577 -8.734 1.00 82.19 267 GLY A C 1
ATOM 2179 O O . GLY A 1 267 ? -2.745 -13.616 -7.504 1.00 82.19 267 GLY A O 1
ATOM 2180 N N . PRO A 1 268 ? -3.634 -13.976 -9.529 1.00 82.06 268 PRO A N 1
ATOM 2181 C CA . PRO A 1 268 ? -4.894 -14.512 -9.017 1.00 82.06 268 PRO A CA 1
ATOM 2182 C C . PRO A 1 268 ? -4.733 -15.880 -8.305 1.00 82.06 268 PRO A C 1
ATOM 2184 O O . PRO A 1 268 ? -4.030 -16.751 -8.823 1.00 82.06 268 PRO A O 1
ATOM 2187 N N . PRO A 1 269 ? -5.424 -16.128 -7.163 1.00 71.44 269 PRO A N 1
ATOM 2188 C CA . PRO A 1 269 ? -5.219 -17.311 -6.309 1.00 71.44 269 PRO A CA 1
ATOM 2189 C C . PRO A 1 269 ? -5.539 -18.677 -6.941 1.00 71.44 269 PRO A C 1
ATOM 2191 O O . PRO A 1 269 ? -5.091 -19.694 -6.426 1.00 71.44 269 PRO A O 1
ATOM 2194 N N . LYS A 1 270 ? -6.334 -18.727 -8.020 1.00 64.19 270 LYS A N 1
ATOM 2195 C CA . LYS A 1 270 ? -6.742 -19.973 -8.704 1.00 64.19 270 LYS A CA 1
ATOM 2196 C C . LYS A 1 270 ? -5.929 -20.276 -9.971 1.00 64.19 270 LYS A C 1
ATOM 2198 O O . LYS A 1 270 ? -6.365 -21.059 -10.807 1.00 64.19 270 LYS A O 1
ATOM 2203 N N . SER A 1 271 ? -4.760 -19.664 -10.128 1.00 55.12 271 SER A N 1
ATOM 2204 C CA . SER A 1 271 ? -3.831 -19.971 -11.221 1.00 55.12 271 SER A CA 1
ATOM 2205 C C . SER A 1 271 ? -3.076 -21.275 -10.926 1.00 55.12 271 SER A C 1
ATOM 2207 O O . SER A 1 271 ? -1.905 -21.289 -10.571 1.00 55.12 271 SER A O 1
ATOM 2209 N N . THR A 1 272 ? -3.767 -22.412 -11.004 1.00 45.59 272 THR A N 1
ATOM 2210 C CA . THR A 1 272 ? -3.185 -23.733 -10.699 1.00 45.59 272 THR A CA 1
ATOM 2211 C C . THR A 1 272 ? -2.366 -24.336 -11.841 1.00 45.59 272 THR A C 1
ATOM 2213 O O . THR A 1 272 ? -1.796 -25.409 -11.662 1.00 45.59 272 THR A O 1
ATOM 2216 N N . ASN A 1 273 ? -2.258 -23.671 -12.995 1.00 41.97 273 ASN A N 1
ATOM 2217 C CA . ASN A 1 273 ? -1.540 -24.211 -14.147 1.00 41.97 273 ASN A CA 1
ATOM 2218 C C . ASN A 1 273 ? -0.215 -23.480 -14.357 1.00 41.97 273 ASN A C 1
ATOM 2220 O O . ASN A 1 273 ? -0.168 -22.396 -14.927 1.00 41.97 273 ASN A O 1
ATOM 2224 N N . ILE A 1 274 ? 0.869 -24.137 -13.943 1.00 44.28 274 ILE A N 1
ATOM 2225 C CA . ILE A 1 274 ? 2.256 -23.760 -14.253 1.00 44.28 274 ILE A CA 1
ATOM 2226 C C . ILE A 1 274 ? 2.556 -23.844 -15.764 1.00 44.28 274 ILE A C 1
ATOM 2228 O O . ILE A 1 274 ? 3.565 -23.315 -16.215 1.00 44.28 274 ILE A O 1
ATOM 2232 N N . CYS A 1 275 ? 1.706 -24.456 -16.592 1.00 36.62 275 CYS A N 1
ATOM 2233 C CA . CYS A 1 275 ? 1.984 -24.609 -18.020 1.00 36.62 275 CYS A CA 1
ATOM 2234 C C . CYS A 1 275 ? 0.700 -24.667 -18.854 1.00 36.62 275 CYS A C 1
ATOM 2236 O O . CYS A 1 275 ? 0.236 -25.755 -19.155 1.00 36.62 275 CYS A O 1
ATOM 2238 N N . THR A 1 276 ? 0.153 -23.526 -19.265 1.00 33.97 276 THR A N 1
ATOM 2239 C CA . THR A 1 276 ? -0.639 -23.377 -20.504 1.00 33.97 276 THR A CA 1
ATOM 2240 C C . THR A 1 276 ? -0.809 -21.881 -20.714 1.00 33.97 276 THR A C 1
ATOM 2242 O O . THR A 1 276 ? -1.543 -21.330 -19.918 1.00 33.97 276 THR A O 1
ATOM 2245 N N . TYR A 1 277 ? -0.106 -21.263 -21.677 1.00 38.53 277 TYR A N 1
ATOM 2246 C CA . TYR A 1 277 ? -0.294 -19.973 -22.402 1.00 38.53 277 TYR A CA 1
ATOM 2247 C C . TYR A 1 277 ? -1.076 -18.751 -21.822 1.00 38.53 277 TYR A C 1
ATOM 2249 O O . TYR A 1 277 ? -1.013 -17.671 -22.406 1.00 38.53 277 TYR A O 1
ATOM 2257 N N . ASP A 1 278 ? -1.726 -18.850 -20.671 1.00 48.38 278 ASP A N 1
ATOM 2258 C CA . ASP A 1 278 ? -2.331 -17.817 -19.848 1.00 48.38 278 ASP A CA 1
ATOM 2259 C C . ASP A 1 278 ? -1.268 -17.354 -18.845 1.00 48.38 278 ASP A C 1
ATOM 2261 O O . ASP A 1 278 ? -1.054 -17.930 -17.781 1.00 48.38 278 ASP A O 1
ATOM 2265 N N . ASN A 1 279 ? -0.524 -16.330 -19.245 1.00 55.53 279 ASN A N 1
ATOM 2266 C CA . ASN A 1 279 ? 0.663 -15.784 -18.587 1.00 55.53 279 ASN A CA 1
ATOM 2267 C C . ASN A 1 279 ? 0.365 -15.118 -17.214 1.00 55.53 279 ASN A C 1
ATOM 2269 O O . ASN A 1 279 ? 0.492 -13.902 -17.051 1.00 55.53 279 ASN A O 1
ATOM 2273 N N . PHE A 1 280 ? -0.039 -15.897 -16.202 1.00 61.16 280 PHE A N 1
ATOM 2274 C CA . PHE A 1 280 ? -0.372 -15.418 -14.846 1.00 61.16 280 PHE A CA 1
ATOM 2275 C C . PHE A 1 280 ? 0.813 -14.790 -14.101 1.00 61.16 280 PHE A C 1
ATOM 2277 O O . PHE A 1 280 ? 0.606 -13.882 -13.293 1.00 61.16 280 PHE A O 1
ATOM 2284 N N . ASP A 1 281 ? 2.042 -15.185 -14.442 1.00 68.69 281 ASP A N 1
ATOM 2285 C CA . ASP A 1 281 ? 3.286 -14.600 -13.921 1.00 68.69 281 ASP A CA 1
ATOM 2286 C C . ASP A 1 281 ? 3.433 -13.105 -14.243 1.00 68.69 281 ASP A C 1
ATOM 2288 O O . ASP A 1 281 ? 4.279 -12.419 -13.676 1.00 68.69 281 ASP A O 1
ATOM 2292 N N . TYR A 1 282 ? 2.592 -12.573 -15.131 1.00 78.75 282 TYR A N 1
ATOM 2293 C CA . TYR A 1 282 ? 2.600 -11.176 -15.553 1.00 78.75 282 TYR A CA 1
ATOM 2294 C C . TYR A 1 282 ? 1.478 -10.349 -14.937 1.00 78.75 282 TYR A C 1
ATOM 2296 O O . TYR A 1 282 ? 1.481 -9.128 -15.091 1.00 78.75 282 TYR A O 1
ATOM 2304 N N . GLN A 1 283 ? 0.533 -10.978 -14.233 1.00 87.25 283 GLN A N 1
ATOM 2305 C CA . GLN A 1 283 ? -0.509 -10.246 -13.524 1.00 87.25 283 GLN A CA 1
ATOM 2306 C C . GLN A 1 283 ? 0.003 -9.752 -12.176 1.00 87.25 283 GLN A C 1
ATOM 2308 O O . GLN A 1 283 ? 0.670 -10.470 -11.432 1.00 87.25 283 GLN A O 1
ATOM 2313 N N . TRP A 1 284 ? -0.362 -8.518 -11.864 1.00 92.06 284 TRP A N 1
ATOM 2314 C CA . TRP A 1 284 ? -0.088 -7.839 -10.611 1.00 92.06 284 TRP A CA 1
ATOM 2315 C C . TRP A 1 284 ? -1.40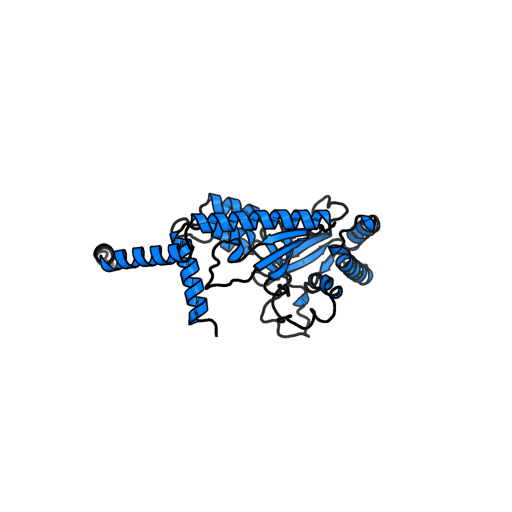2 -7.478 -9.938 1.00 92.06 284 TRP A C 1
ATOM 2317 O O . TRP A 1 284 ? -2.422 -7.297 -10.604 1.00 92.06 284 TRP A O 1
ATOM 2327 N N . ARG A 1 285 ? -1.381 -7.322 -8.617 1.00 93.81 285 ARG A N 1
ATOM 2328 C CA . ARG A 1 285 ? -2.561 -6.941 -7.845 1.00 93.81 285 ARG A CA 1
ATOM 2329 C C . ARG A 1 285 ? -2.550 -5.448 -7.545 1.00 93.81 285 ARG A C 1
ATOM 2331 O O . ARG A 1 285 ? -1.538 -4.886 -7.131 1.00 93.81 285 ARG A O 1
ATOM 2338 N N . ILE A 1 286 ? -3.707 -4.817 -7.700 1.00 95.81 286 ILE A N 1
ATOM 2339 C CA . ILE A 1 286 ? -3.964 -3.437 -7.297 1.00 95.81 286 ILE A CA 1
ATOM 2340 C C . ILE A 1 286 ? -4.265 -3.423 -5.793 1.00 95.81 286 ILE A C 1
ATOM 2342 O O . ILE A 1 286 ? -5.166 -4.112 -5.318 1.00 95.81 286 ILE A O 1
ATOM 2346 N N . SER A 1 287 ? -3.520 -2.616 -5.043 1.00 96.00 287 SER A N 1
ATOM 2347 C CA . SER A 1 287 ? -3.644 -2.438 -3.597 1.00 96.00 287 SER A CA 1
ATOM 2348 C C . SER A 1 287 ? -3.994 -0.989 -3.256 1.00 96.00 287 SER A C 1
ATOM 2350 O O . SER A 1 287 ? -3.335 -0.036 -3.681 1.00 96.00 287 SER A O 1
ATOM 2352 N N . THR A 1 288 ? -5.030 -0.821 -2.435 1.00 95.94 288 THR A N 1
ATOM 2353 C CA . THR A 1 288 ? -5.520 0.473 -1.941 1.00 95.94 288 THR A CA 1
ATOM 2354 C C . THR A 1 288 ? -5.076 0.772 -0.507 1.00 95.94 288 THR A C 1
ATOM 2356 O O . THR A 1 288 ? -5.703 1.591 0.167 1.00 95.94 288 THR A O 1
ATOM 2359 N N . ASN A 1 289 ? -3.970 0.177 -0.040 1.00 95.88 289 ASN A N 1
ATOM 2360 C CA . ASN A 1 289 ? -3.568 0.197 1.374 1.00 95.88 289 ASN A CA 1
ATOM 2361 C C . ASN A 1 289 ? -3.464 1.612 1.984 1.00 95.88 289 ASN A C 1
ATOM 2363 O O . ASN A 1 289 ? -3.835 1.811 3.137 1.00 95.88 289 ASN A O 1
ATOM 2367 N N . LEU A 1 290 ? -3.016 2.637 1.239 1.00 96.62 290 LEU A N 1
ATOM 2368 C CA . LEU A 1 290 ? -3.012 4.023 1.751 1.00 96.62 290 LEU A CA 1
ATOM 2369 C C . LEU A 1 290 ? -4.423 4.575 1.991 1.00 96.62 290 LEU A C 1
ATOM 2371 O O . LEU A 1 290 ? -4.647 5.298 2.966 1.00 96.62 290 LEU A O 1
ATOM 2375 N N . THR A 1 291 ? -5.367 4.246 1.109 1.00 96.31 291 THR A N 1
ATOM 2376 C CA . THR A 1 291 ? -6.781 4.609 1.256 1.00 96.31 291 THR A CA 1
ATOM 2377 C C . THR A 1 291 ? -7.401 3.874 2.440 1.00 96.31 291 THR A C 1
ATOM 2379 O O . THR A 1 291 ? -8.056 4.506 3.267 1.00 96.31 291 THR A O 1
ATOM 2382 N N . GLU A 1 292 ? -7.141 2.574 2.574 1.00 95.75 292 GLU A N 1
ATOM 2383 C CA . GLU A 1 292 ? -7.593 1.767 3.714 1.00 95.75 292 GLU A CA 1
ATOM 2384 C C . GLU A 1 292 ? -7.049 2.317 5.033 1.00 95.75 292 GLU A C 1
ATOM 2386 O O . GLU A 1 292 ? -7.824 2.615 5.940 1.00 95.75 292 GLU A O 1
ATOM 2391 N N . ARG A 1 293 ? -5.742 2.593 5.103 1.00 95.94 293 ARG A N 1
ATOM 2392 C CA . ARG A 1 293 ? -5.102 3.215 6.268 1.00 95.94 293 ARG A CA 1
ATOM 2393 C C . ARG A 1 293 ? -5.729 4.564 6.616 1.00 95.94 293 ARG A C 1
ATOM 2395 O O . ARG A 1 293 ? -5.968 4.847 7.788 1.00 95.94 293 ARG A O 1
ATOM 2402 N N . LEU A 1 294 ? -6.035 5.400 5.619 1.00 96.69 294 LEU A N 1
ATOM 2403 C CA . LEU A 1 294 ? -6.738 6.664 5.856 1.00 96.69 294 LEU A CA 1
ATOM 2404 C C . LEU A 1 294 ? -8.126 6.432 6.461 1.00 96.69 294 LEU A C 1
ATOM 2406 O O . LEU A 1 294 ? -8.518 7.158 7.376 1.00 96.69 294 LEU A O 1
ATOM 2410 N N . PHE A 1 295 ? -8.874 5.454 5.949 1.00 95.38 295 PHE A N 1
ATOM 2411 C CA . PHE A 1 295 ? -10.189 5.120 6.483 1.00 95.38 295 PHE A CA 1
ATOM 2412 C C . PHE A 1 295 ? -10.077 4.611 7.919 1.00 95.38 295 PHE A C 1
ATOM 2414 O O . PHE A 1 295 ? -10.767 5.152 8.783 1.00 95.38 295 PHE A O 1
ATOM 2421 N N . MET A 1 296 ? -9.134 3.714 8.209 1.00 95.25 296 MET A N 1
ATOM 2422 C CA . MET A 1 296 ? -8.838 3.246 9.568 1.00 95.25 296 MET A CA 1
ATOM 2423 C C . MET A 1 296 ? -8.493 4.396 10.519 1.00 95.25 296 MET A C 1
ATOM 2425 O O . MET A 1 296 ? -8.963 4.441 11.6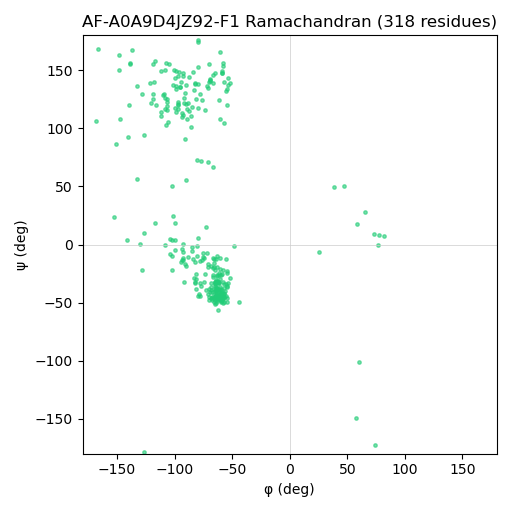58 1.00 95.25 296 MET A O 1
ATOM 2429 N N . PHE A 1 297 ? -7.731 5.385 10.049 1.00 95.50 297 PHE A N 1
ATOM 2430 C CA . PHE A 1 297 ? -7.377 6.562 10.846 1.00 95.50 297 PHE A CA 1
ATOM 2431 C C . PHE A 1 297 ? -8.563 7.503 11.084 1.00 95.50 297 PHE A C 1
ATOM 2433 O O . PHE A 1 297 ? -8.522 8.306 12.012 1.00 95.50 297 PHE A O 1
ATOM 2440 N N . SER A 1 298 ? -9.615 7.402 10.269 1.00 94.75 298 SER A N 1
ATOM 2441 C CA . SER A 1 298 ? -10.842 8.195 10.389 1.00 94.75 298 SER A CA 1
ATOM 2442 C C . SER A 1 298 ? -11.949 7.527 11.209 1.00 94.75 298 SER A C 1
ATOM 2444 O O . SER A 1 298 ? -13.041 8.085 11.317 1.00 94.75 298 SER A O 1
ATOM 2446 N N . LEU A 1 299 ? -11.709 6.325 11.738 1.00 92.94 299 LEU A N 1
ATOM 2447 C CA . LEU A 1 299 ? -12.634 5.667 12.655 1.00 92.94 299 LEU A CA 1
ATOM 2448 C C . LEU A 1 299 ? -12.654 6.398 14.002 1.00 92.94 299 LEU A C 1
ATOM 2450 O O . LEU A 1 299 ? -11.608 6.816 14.499 1.00 92.94 299 LEU A O 1
ATOM 2454 N N . ASN A 1 300 ? -13.846 6.527 14.585 1.00 90.25 300 ASN A N 1
ATOM 2455 C CA . ASN A 1 300 ? -14.009 6.973 15.965 1.00 90.25 300 ASN A CA 1
ATOM 2456 C C . ASN A 1 300 ? -13.743 5.806 16.934 1.00 90.25 300 ASN A C 1
ATOM 2458 O O . ASN A 1 300 ? -13.570 4.656 16.521 1.00 90.25 300 ASN A O 1
ATOM 2462 N N . THR A 1 301 ? -13.740 6.103 18.229 1.00 87.25 301 THR A N 1
ATOM 2463 C CA . THR A 1 301 ? -13.435 5.134 19.289 1.00 87.25 301 THR A CA 1
ATOM 2464 C C . THR A 1 301 ? -14.381 3.934 19.295 1.00 87.25 301 THR A C 1
ATOM 2466 O O . THR A 1 301 ? -13.914 2.805 19.417 1.00 87.25 301 THR A O 1
ATOM 2469 N N . VAL A 1 302 ? -15.683 4.144 19.077 1.00 88.88 302 VAL A N 1
ATOM 2470 C CA . VAL A 1 302 ? -16.675 3.055 19.022 1.00 88.88 302 VAL A CA 1
ATOM 2471 C C . VAL A 1 302 ? -16.383 2.112 17.854 1.00 88.88 302 VAL A C 1
ATOM 2473 O O . VAL A 1 302 ? -16.293 0.900 18.044 1.00 88.88 302 VAL A O 1
ATOM 2476 N N . HIS A 1 303 ? -16.151 2.653 16.654 1.00 91.25 303 HIS A N 1
ATOM 2477 C CA . HIS A 1 303 ? -15.803 1.844 15.488 1.00 91.25 303 HIS A CA 1
ATOM 2478 C C . HIS A 1 303 ? -14.488 1.078 15.685 1.00 91.25 303 HIS A C 1
ATOM 2480 O O . HIS A 1 303 ? -14.381 -0.071 15.262 1.00 91.25 303 HIS A O 1
ATOM 2486 N N . LEU A 1 304 ? -13.486 1.695 16.322 1.00 91.25 304 LEU A N 1
ATOM 2487 C CA . LEU A 1 304 ? -12.204 1.045 16.608 1.00 91.25 304 LEU A CA 1
ATOM 2488 C C . LEU A 1 304 ? -12.364 -0.109 17.597 1.00 91.25 304 LEU A C 1
ATOM 2490 O O . LEU A 1 304 ? -11.844 -1.193 17.339 1.00 91.25 304 LEU A O 1
ATOM 2494 N N . LYS A 1 305 ? -13.115 0.100 18.685 1.00 90.25 305 LYS A N 1
ATOM 2495 C CA . LYS A 1 305 ? -13.433 -0.939 19.672 1.00 90.25 305 LYS A CA 1
ATOM 2496 C C . LYS A 1 305 ? -14.161 -2.116 19.018 1.00 90.25 305 LYS A C 1
ATOM 2498 O O . LYS A 1 305 ? -13.718 -3.252 19.162 1.00 90.25 305 LYS A O 1
ATOM 2503 N N . ALA A 1 306 ? -15.191 -1.847 18.214 1.00 91.69 306 ALA A N 1
ATOM 2504 C CA . ALA A 1 306 ? -15.924 -2.878 17.478 1.00 91.69 306 ALA A CA 1
ATOM 2505 C C . ALA A 1 306 ? -15.036 -3.642 16.475 1.00 91.69 306 ALA A C 1
ATOM 2507 O O . ALA A 1 306 ? -15.093 -4.871 16.400 1.00 91.69 306 ALA A O 1
ATOM 2508 N N . TYR A 1 307 ? -14.179 -2.935 15.728 1.00 91.69 307 TYR A N 1
ATOM 2509 C CA . TYR A 1 307 ? -13.224 -3.547 14.799 1.00 91.69 307 TYR A CA 1
ATOM 2510 C C . TYR A 1 307 ? -12.245 -4.483 15.521 1.00 91.69 307 TYR A C 1
ATOM 2512 O O . TYR A 1 307 ? -12.046 -5.620 15.090 1.00 91.69 307 TYR A O 1
ATOM 2520 N N . ILE A 1 308 ? -11.665 -4.031 16.636 1.00 90.19 308 ILE A N 1
ATOM 2521 C CA . ILE A 1 308 ? -10.700 -4.816 17.415 1.00 90.19 308 ILE A CA 1
ATOM 2522 C C . ILE A 1 308 ? -11.371 -6.037 18.038 1.00 90.19 308 ILE A C 1
ATOM 2524 O O . ILE A 1 308 ? -10.846 -7.137 17.887 1.00 90.19 308 ILE A O 1
ATOM 2528 N N . LEU A 1 309 ? -12.549 -5.872 18.646 1.00 90.62 309 LEU A N 1
ATOM 2529 C CA . LEU A 1 309 ? -13.349 -6.985 19.164 1.00 90.62 309 LEU A CA 1
ATOM 2530 C C . LEU A 1 309 ? -13.628 -8.027 18.082 1.00 90.62 309 LEU A C 1
ATOM 2532 O O . LEU A 1 309 ? -13.361 -9.206 18.280 1.00 90.62 309 LEU A O 1
ATOM 2536 N N . THR A 1 310 ? -14.096 -7.593 16.911 1.00 92.19 310 THR A N 1
ATOM 2537 C CA . THR A 1 310 ? -14.379 -8.500 15.789 1.00 92.19 310 THR A CA 1
ATOM 2538 C C . THR A 1 310 ? -13.120 -9.251 15.356 1.00 92.19 310 THR A C 1
ATOM 2540 O O . THR A 1 310 ? -13.175 -10.446 15.067 1.00 92.19 310 THR A O 1
ATOM 2543 N N . LYS A 1 311 ? -11.963 -8.578 15.338 1.00 90.38 311 LYS A N 1
ATOM 2544 C CA . LYS A 1 311 ? -10.681 -9.205 15.004 1.00 90.38 311 LYS A CA 1
ATOM 2545 C C . LYS A 1 311 ? -10.238 -10.213 16.068 1.00 90.38 311 LYS A C 1
ATOM 2547 O O . LYS A 1 311 ? -9.758 -11.281 15.700 1.00 90.38 311 LYS A O 1
ATOM 2552 N N . MET A 1 312 ? -10.422 -9.900 17.351 1.00 89.00 312 MET A N 1
ATOM 2553 C CA . MET A 1 312 ? -10.137 -10.811 18.465 1.00 89.00 312 MET A CA 1
ATOM 2554 C C . MET A 1 312 ? -11.041 -12.044 18.410 1.00 89.00 312 MET A C 1
ATOM 2556 O O . MET A 1 312 ? -10.533 -13.155 18.377 1.00 89.00 312 MET A O 1
ATOM 2560 N N . ILE A 1 313 ? -12.358 -11.859 18.276 1.00 90.31 313 ILE A N 1
ATOM 2561 C CA . ILE A 1 313 ? -13.331 -12.952 18.126 1.00 90.31 313 ILE A CA 1
ATOM 2562 C C . ILE A 1 313 ? -12.975 -13.825 16.921 1.00 90.31 313 ILE A C 1
ATOM 2564 O O . ILE A 1 313 ? -12.949 -15.047 17.027 1.00 90.31 313 ILE A O 1
ATOM 2568 N N . ARG A 1 314 ? -12.646 -13.212 15.775 1.00 90.12 314 ARG A N 1
ATOM 2569 C CA . ARG A 1 314 ? -12.189 -13.949 14.592 1.00 90.12 314 ARG A CA 1
ATOM 2570 C C . ARG A 1 314 ? -10.952 -14.795 14.895 1.00 90.12 314 ARG A C 1
ATOM 2572 O O . ARG A 1 314 ? -10.892 -15.934 14.446 1.00 90.12 314 ARG A O 1
ATOM 2579 N N . LYS A 1 315 ? -9.974 -14.224 15.602 1.00 86.50 315 LYS A N 1
ATOM 2580 C CA . LYS A 1 315 ? -8.720 -14.898 15.945 1.00 86.50 315 LYS A CA 1
ATOM 2581 C C . LYS A 1 315 ? -8.955 -16.091 16.873 1.00 86.50 315 LYS A C 1
ATOM 2583 O O . LYS A 1 315 ? -8.440 -17.159 16.587 1.00 86.50 315 LYS A O 1
ATOM 2588 N N . GLU A 1 316 ? -9.739 -15.909 17.929 1.00 86.88 316 GLU A N 1
ATOM 2589 C CA . GLU A 1 316 ? -9.955 -16.939 18.953 1.00 86.88 316 GLU A CA 1
ATOM 2590 C C . GLU A 1 316 ? -10.928 -18.040 18.506 1.00 86.88 316 GLU A C 1
ATOM 2592 O O . GLU A 1 316 ? -10.750 -19.196 18.869 1.00 86.88 316 GLU A O 1
ATOM 2597 N N . LEU A 1 317 ? -11.964 -17.703 17.725 1.00 88.94 317 LEU A N 1
ATOM 2598 C CA . LEU A 1 317 ? -13.038 -18.654 17.397 1.00 88.94 317 LEU A CA 1
ATOM 2599 C C . LEU A 1 317 ? -12.942 -19.274 15.999 1.00 88.94 317 LEU A C 1
ATOM 2601 O O . LEU A 1 317 ? -13.572 -20.299 15.752 1.00 88.94 317 LEU A O 1
ATOM 2605 N N . PHE A 1 318 ? -12.235 -18.639 15.059 1.00 82.38 318 PHE A N 1
ATOM 2606 C CA . PHE A 1 318 ? -12.291 -19.016 13.638 1.00 82.38 318 PHE A CA 1
ATOM 2607 C C . PHE A 1 318 ? -10.923 -19.209 12.979 1.00 82.38 318 PHE A C 1
ATOM 2609 O O . PHE A 1 318 ? -10.871 -19.479 11.776 1.00 82.38 318 PHE A O 1
ATOM 2616 N N . VAL A 1 319 ? -9.820 -19.044 13.712 1.00 68.88 319 VAL A N 1
ATOM 2617 C CA . VAL A 1 319 ? -8.506 -19.473 13.220 1.00 68.88 319 VAL A CA 1
ATOM 2618 C C . VAL A 1 319 ? -8.360 -20.961 13.571 1.00 68.88 319 VAL A C 1
ATOM 2620 O O . VAL A 1 319 ? -8.468 -21.278 14.753 1.00 68.88 319 VAL A O 1
ATOM 2623 N N . PRO A 1 320 ? -8.207 -21.860 12.576 1.00 51.59 320 PRO A N 1
ATOM 2624 C CA . PRO A 1 320 ? -8.064 -23.300 12.802 1.00 51.59 320 PRO A CA 1
ATOM 2625 C C . PRO A 1 320 ? -6.796 -23.680 13.565 1.00 51.59 320 PRO A C 1
ATOM 2627 O O . PRO A 1 320 ? -5.773 -22.972 13.387 1.00 51.59 320 PRO A O 1
#

Organism: Dreissena polymorpha (NCBI:txid45954)

Radius of gyration: 25.54 Å; Cα contacts (8 Å, |Δi|>4): 411; chains: 1; bounding box: 95×40×64 Å